Protein AF-A0A484IFA0-F1 (afdb_monomer)

Sequence (190 aa):
MGNKIPHAIRIQVLNGLLSGTSHSDIAFSLGISKGTVSNILNECRKQGVVDIDLLRSFARKMKDQGLELNDLAFSLHLRNMLKILELSEEKLDEFLLALSIYNYKNNIQNPEKFIKEVKKVSDYVARLDVSIFDLVDYIEERKVELKKLEIEIYSAKMDLGMLKYRQKQIESHIKRASNNKTIENNTSIL

Nearest PDB structures (foldseek):
  1p4w-assembly1_A  TM=7.018E-01  e=2.268E-01  Erwinia amylovora
  3qp5-assembly2_D  TM=6.373E-01  e=2.728E-01  Chromobacterium violaceum
  3tgn-assembly1_B  TM=3.796E-01  e=1.886E-01  Streptococcus pneumoniae D39
  3tgn-assembly1_A  TM=3.634E-01  e=1.773E-01  Streptococcus pneumoniae D39
  6fi9-assembly1_A  TM=3.346E-01  e=1.886E-01  Lactococcus cremoris subsp. cremoris MG1363

Foldseek 3Di:
DDDDDDPVLLVQLLVCLLQLHDLVVSCVVSVHDSVVSVVSVVVCVVVVPDPSVVSSVVNNVCVVVVHDPVVVVVVVVVVVVCVVVVHDPVNVVVVVVVLVVVCVVVVPPDSVVVVVVVVVLVVVCVVVVHDPVCVVVVVVVVVVVVVVVVVVVVVVVVVVVVVVVVVVVVVVVVVVVVVVVVVVVVVVVD

Organism: NCBI:txid1798806

Mean predicted aligned error: 13.63 Å

Radius of gyration: 42.94 Å; Cα contacts (8 Å, |Δi|>4): 70; chains: 1; bounding box: 76×36×135 Å

Solvent-accessible surface area (backbone atoms only — not comparable to full-atom values): 10710 Å² total; per-residue (Å²): 136,82,77,79,77,55,68,70,58,54,51,52,51,50,51,37,34,58,66,36,49,52,65,66,55,48,15,60,77,68,77,45,53,56,67,55,55,53,49,53,51,52,52,44,53,73,69,69,52,70,66,56,68,58,52,25,53,49,30,32,55,32,49,77,70,75,45,52,75,66,54,53,55,48,52,52,50,52,54,50,52,31,57,76,68,72,45,53,72,66,55,51,50,54,48,54,50,51,49,51,53,49,28,61,78,66,70,49,88,51,68,66,56,54,55,52,49,54,49,51,52,52,54,51,29,57,74,68,75,45,53,80,88,47,45,65,60,53,51,53,53,51,53,54,51,50,55,51,52,53,51,52,54,51,52,54,52,52,52,54,50,52,51,54,53,51,50,54,52,49,54,52,51,52,54,52,54,56,53,51,55,55,50,57,62,61,64,74,76,117

Structure (mmCIF, N/CA/C/O backbone):
data_AF-A0A484IFA0-F1
#
_entry.id   AF-A0A484IFA0-F1
#
loop_
_atom_site.group_PDB
_atom_site.id
_atom_site.type_symbol
_atom_site.label_atom_id
_atom_site.label_alt_id
_atom_site.label_comp_id
_atom_site.label_asym_id
_atom_site.label_entity_id
_atom_site.label_seq_id
_atom_site.pdbx_PDB_ins_code
_atom_site.Cartn_x
_atom_site.Cartn_y
_atom_site.Cartn_z
_atom_site.occupancy
_atom_site.B_iso_or_equiv
_atom_site.auth_seq_id
_atom_site.auth_comp_id
_atom_site.auth_asym_id
_atom_site.auth_atom_id
_atom_site.pdbx_PDB_model_num
ATOM 1 N N . MET A 1 1 ? -45.761 5.559 43.485 1.00 37.69 1 MET A N 1
ATOM 2 C CA . MET A 1 1 ? -46.136 5.427 42.060 1.00 37.69 1 MET A CA 1
ATOM 3 C C . MET A 1 1 ? -44.989 5.995 41.229 1.00 37.69 1 MET A C 1
ATOM 5 O O . MET A 1 1 ? -44.914 7.203 41.061 1.00 37.69 1 MET A O 1
ATOM 9 N N . GLY A 1 2 ? -44.007 5.173 40.847 1.00 47.03 2 GLY A N 1
ATOM 10 C CA . GLY A 1 2 ? -42.847 5.646 40.084 1.00 47.03 2 GLY A CA 1
ATOM 11 C C . GLY A 1 2 ? -43.201 5.752 38.606 1.00 47.03 2 GLY A C 1
ATOM 12 O O . GLY A 1 2 ? -43.487 4.732 37.982 1.00 47.03 2 GLY A O 1
ATOM 13 N N . ASN A 1 3 ? -43.215 6.967 38.059 1.00 58.22 3 ASN A N 1
ATOM 14 C 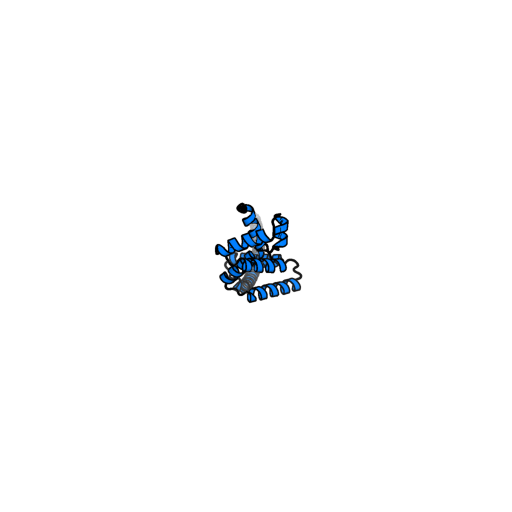CA . ASN A 1 3 ? -43.426 7.183 36.629 1.00 58.22 3 ASN A CA 1
ATOM 15 C C . ASN A 1 3 ? -42.369 6.408 35.828 1.00 58.22 3 ASN A C 1
ATOM 17 O O . ASN A 1 3 ? -41.181 6.457 36.155 1.00 58.22 3 ASN A O 1
ATOM 21 N N . LYS A 1 4 ? -42.798 5.681 34.786 1.00 70.56 4 LYS A N 1
ATOM 22 C CA . LYS A 1 4 ? -41.886 4.994 33.861 1.00 70.56 4 LYS A CA 1
ATOM 23 C C . LYS A 1 4 ? -40.888 6.011 33.311 1.00 70.56 4 LYS A C 1
ATOM 25 O O . LYS A 1 4 ? -41.293 7.033 32.761 1.00 70.56 4 LYS A O 1
ATOM 30 N N . ILE A 1 5 ? -39.596 5.711 33.449 1.00 75.81 5 ILE A N 1
ATOM 31 C CA . ILE A 1 5 ? -38.531 6.534 32.874 1.00 75.81 5 ILE A CA 1
ATOM 32 C C . ILE A 1 5 ? -38.777 6.629 31.360 1.00 75.81 5 ILE A C 1
ATOM 34 O O . ILE A 1 5 ? -38.929 5.584 30.714 1.00 75.81 5 ILE A O 1
ATOM 38 N N . PRO A 1 6 ? -38.820 7.844 30.787 1.00 83.12 6 PRO A N 1
ATOM 39 C CA . PRO A 1 6 ? -38.985 8.031 29.355 1.00 83.12 6 PRO A CA 1
ATOM 40 C C . PRO A 1 6 ? -37.958 7.235 28.548 1.00 83.12 6 PRO A C 1
ATOM 42 O O . PRO A 1 6 ? -36.765 7.231 28.857 1.00 83.12 6 PRO A O 1
ATOM 45 N N . HIS A 1 7 ? -38.412 6.598 27.468 1.00 81.44 7 HIS A N 1
ATOM 46 C CA . HIS A 1 7 ? -37.554 5.797 26.591 1.00 81.44 7 HIS A CA 1
ATOM 47 C C . HIS A 1 7 ? -36.369 6.601 26.025 1.00 81.44 7 HIS A C 1
ATOM 49 O O . HIS A 1 7 ? -35.255 6.091 25.943 1.00 81.44 7 HIS A O 1
ATOM 55 N N . ALA A 1 8 ? -36.582 7.884 25.720 1.00 83.38 8 ALA A N 1
ATOM 56 C CA . ALA A 1 8 ? -35.532 8.787 25.251 1.00 83.38 8 ALA A CA 1
ATOM 57 C C . ALA A 1 8 ? -34.368 8.920 26.253 1.00 83.38 8 ALA A C 1
ATOM 59 O O . ALA A 1 8 ? -33.207 8.856 25.854 1.00 83.38 8 ALA A O 1
ATOM 60 N N . ILE A 1 9 ? -34.665 9.018 27.555 1.00 83.25 9 ILE A N 1
ATOM 61 C CA . ILE A 1 9 ? -33.641 9.105 28.609 1.00 83.25 9 ILE A CA 1
ATOM 62 C C . ILE A 1 9 ? -32.867 7.786 28.705 1.00 83.25 9 ILE A C 1
ATOM 64 O O . ILE A 1 9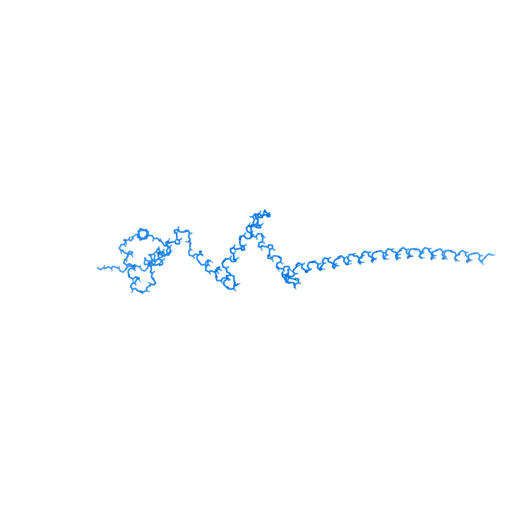 ? -31.650 7.799 28.860 1.00 83.25 9 ILE A O 1
ATOM 68 N N . ARG A 1 10 ? -33.543 6.639 28.548 1.00 81.81 10 ARG A N 1
ATOM 69 C CA . ARG A 1 10 ? -32.876 5.325 28.531 1.00 81.81 10 ARG A CA 1
ATOM 70 C C . ARG A 1 10 ? -31.863 5.209 27.390 1.00 81.81 10 ARG A C 1
ATOM 72 O O . ARG A 1 10 ? -30.739 4.780 27.637 1.00 81.81 10 ARG A O 1
ATOM 79 N N . ILE A 1 11 ? -32.228 5.639 26.179 1.00 83.31 11 ILE A N 1
ATOM 80 C CA . ILE A 1 11 ? -31.307 5.663 25.029 1.00 83.31 11 ILE A CA 1
ATOM 81 C C . ILE A 1 11 ? -30.109 6.573 25.315 1.00 83.31 11 ILE A C 1
ATOM 83 O O . ILE A 1 11 ? -28.972 6.179 25.082 1.00 83.31 11 ILE A O 1
ATOM 87 N N . GLN A 1 12 ? -30.340 7.777 25.841 1.00 85.25 12 GLN A N 1
ATOM 88 C CA . GLN A 1 12 ? -29.255 8.724 26.111 1.00 85.25 12 GLN A CA 1
ATOM 89 C C . GLN A 1 12 ? -28.289 8.222 27.192 1.00 85.25 12 GLN A C 1
ATOM 91 O O . GLN A 1 12 ? -27.078 8.389 27.052 1.00 85.25 12 GLN A O 1
ATOM 96 N N . VAL A 1 13 ? -28.800 7.548 28.228 1.00 84.31 13 VAL A N 1
ATOM 97 C CA . VAL A 1 13 ? -27.966 6.886 29.242 1.00 84.31 13 VAL A CA 1
ATOM 98 C C . VAL A 1 13 ? -27.105 5.789 28.615 1.00 84.31 13 VAL A C 1
ATOM 100 O O . VAL A 1 13 ? -25.907 5.742 28.886 1.00 84.31 13 VAL A O 1
ATOM 103 N N . LEU A 1 14 ? -27.685 4.939 27.761 1.00 82.19 14 LEU A N 1
ATOM 104 C CA . LEU A 1 14 ? -26.958 3.878 27.055 1.00 82.19 14 LEU A CA 1
ATOM 105 C C . LEU A 1 14 ? -25.889 4.446 26.115 1.00 82.19 14 LEU A C 1
ATOM 107 O O . LEU A 1 14 ? -24.747 3.999 26.158 1.00 82.19 14 LEU A O 1
ATOM 111 N N . ASN A 1 15 ? -26.224 5.472 25.334 1.00 82.75 15 ASN A N 1
ATOM 112 C CA . ASN A 1 15 ? -25.277 6.136 24.440 1.00 82.75 15 ASN A CA 1
ATOM 113 C C . ASN A 1 15 ? -24.112 6.745 25.222 1.00 82.75 15 ASN A C 1
ATOM 115 O O . ASN A 1 15 ? -22.960 6.477 24.901 1.00 82.75 15 ASN A O 1
ATOM 119 N N . GLY A 1 16 ? -24.386 7.484 26.302 1.00 82.62 16 GLY A N 1
ATOM 120 C CA . GLY A 1 16 ? -23.333 8.034 27.158 1.00 82.62 16 GLY A CA 1
ATOM 121 C C . GLY A 1 16 ? -22.428 6.950 27.752 1.00 82.62 16 GLY A C 1
ATOM 122 O O . GLY A 1 16 ? -21.221 7.159 27.894 1.00 82.62 16 GLY A O 1
ATOM 123 N N . LEU A 1 17 ? -22.990 5.776 28.053 1.00 81.19 17 LEU A N 1
ATOM 124 C CA . LEU A 1 17 ? -22.242 4.618 28.530 1.00 81.19 17 LEU A CA 1
ATOM 125 C C . LEU A 1 17 ? -21.309 4.038 27.460 1.00 81.19 17 LEU A C 1
ATOM 127 O O . LEU A 1 17 ? -20.143 3.771 27.750 1.00 81.19 17 LEU A O 1
ATOM 131 N N . LEU A 1 18 ? -21.824 3.872 26.239 1.00 78.19 18 LEU A N 1
ATOM 132 C CA . LEU A 1 18 ? -21.091 3.370 25.074 1.00 78.19 18 LEU A CA 1
ATOM 133 C C . LEU A 1 18 ? -20.038 4.367 24.570 1.00 78.19 18 LEU A C 1
ATOM 135 O O . LEU A 1 18 ? -19.071 3.965 23.939 1.00 78.19 18 LEU A O 1
ATOM 139 N N . SER A 1 19 ? -20.169 5.649 24.911 1.00 78.12 19 SER A N 1
ATOM 140 C CA . SER A 1 19 ? -19.143 6.678 24.688 1.00 78.12 19 SER A CA 1
ATOM 141 C C . SER A 1 19 ? -18.081 6.745 25.800 1.00 78.12 19 SER A C 1
ATOM 143 O O . SER A 1 19 ? -17.286 7.686 25.845 1.00 78.12 19 SER A O 1
ATOM 145 N N . GLY A 1 20 ? -18.088 5.805 26.753 1.00 77.56 20 GLY A N 1
ATOM 146 C CA . GLY A 1 20 ? -17.111 5.746 27.846 1.00 77.56 20 GLY A CA 1
ATOM 147 C C . GLY A 1 20 ? -17.281 6.828 28.924 1.00 77.56 20 GLY A C 1
ATOM 148 O O . GLY A 1 20 ? -16.374 7.049 29.726 1.00 77.56 20 GLY A O 1
ATOM 149 N N . THR A 1 21 ? -18.426 7.516 28.976 1.00 83.06 21 THR A N 1
ATOM 150 C CA . THR A 1 21 ? -18.682 8.622 29.917 1.00 83.06 21 THR A CA 1
ATOM 151 C C . THR A 1 21 ? -18.978 8.100 31.333 1.00 83.06 21 THR A C 1
ATOM 153 O O . THR A 1 21 ? -19.541 7.011 31.515 1.00 83.06 21 THR A O 1
ATOM 156 N N . SER A 1 22 ? -18.581 8.828 32.388 1.00 84.00 22 SER A N 1
ATOM 157 C CA . SER A 1 22 ? -18.804 8.385 33.773 1.00 84.00 22 SER A CA 1
ATOM 158 C C . SER A 1 22 ? -20.296 8.412 34.146 1.00 84.00 22 SER A C 1
ATOM 160 O O . SER A 1 22 ? -21.059 9.217 33.620 1.00 84.00 22 SER A O 1
ATOM 162 N N . HIS A 1 23 ? -20.741 7.552 35.075 1.00 83.56 23 HIS A N 1
ATOM 163 C CA . HIS A 1 23 ? -22.134 7.591 35.558 1.00 83.56 23 HIS A CA 1
ATOM 164 C C . HIS A 1 23 ? -22.496 8.947 36.176 1.00 83.56 23 HIS A C 1
ATOM 166 O O . HIS A 1 23 ? -23.652 9.351 36.120 1.00 83.56 23 HIS A O 1
ATOM 172 N N . SER A 1 24 ? -21.516 9.633 36.776 1.00 84.25 24 SER A N 1
ATOM 173 C CA . SER A 1 24 ? -21.693 10.974 37.339 1.00 84.25 24 SER A CA 1
ATOM 174 C C . SER A 1 24 ? -21.983 11.990 36.247 1.00 84.25 24 SER A C 1
ATOM 176 O O . SER A 1 24 ? -22.914 12.773 36.385 1.00 84.25 24 SER A O 1
ATOM 178 N N . ASP A 1 25 ? -21.223 11.938 35.157 1.00 85.19 25 ASP A N 1
ATOM 179 C CA . ASP A 1 25 ? -21.315 12.933 34.092 1.00 85.19 25 ASP A CA 1
ATOM 180 C C . ASP A 1 25 ? -22.564 12.701 33.241 1.00 85.19 25 ASP A C 1
ATOM 182 O O . ASP A 1 25 ? -23.198 13.660 32.823 1.00 85.19 25 ASP A O 1
ATOM 186 N N . ILE A 1 26 ? -22.972 11.439 33.052 1.00 85.19 26 ILE A N 1
ATOM 187 C CA . ILE A 1 26 ? -24.254 11.082 32.422 1.00 85.19 26 ILE A CA 1
ATOM 188 C C . ILE A 1 26 ? -25.427 11.572 33.281 1.00 85.19 26 ILE A C 1
ATOM 190 O O . ILE A 1 26 ? -26.395 12.121 32.766 1.00 85.19 26 ILE A O 1
ATOM 194 N N . ALA A 1 27 ? -25.353 11.374 34.601 1.00 87.12 27 ALA A N 1
ATOM 195 C CA . ALA A 1 27 ? -26.377 11.855 35.522 1.00 87.12 27 ALA A CA 1
ATOM 196 C C . ALA A 1 27 ? -26.479 13.390 35.489 1.00 87.12 27 ALA A C 1
ATOM 198 O O . ALA A 1 27 ? -27.579 13.934 35.401 1.00 87.12 27 ALA A O 1
ATOM 199 N N . PHE A 1 28 ? -25.331 14.072 35.486 1.00 88.25 28 PHE A N 1
ATOM 200 C CA . PHE A 1 28 ? -25.241 15.526 35.399 1.00 88.25 28 PHE A CA 1
ATOM 201 C C . PHE A 1 28 ? -25.776 16.066 34.066 1.00 88.25 28 PHE A C 1
ATOM 203 O O . PHE A 1 28 ? -26.610 16.967 34.072 1.00 88.25 28 PHE A O 1
ATOM 210 N N . SER A 1 29 ? -25.363 15.493 32.932 1.00 86.12 29 SER A N 1
ATOM 211 C CA . SER A 1 29 ? -25.760 15.969 31.600 1.00 86.12 29 SER A CA 1
ATOM 212 C C . SER A 1 29 ? -27.244 15.765 31.299 1.00 86.12 29 SER A C 1
ATOM 214 O O . SER A 1 29 ? -27.831 16.544 30.552 1.00 86.12 29 SER A O 1
ATOM 216 N N . LEU A 1 30 ? -27.860 14.744 31.897 1.00 86.19 30 LEU A N 1
ATOM 217 C CA . LEU A 1 30 ? -29.273 14.418 31.710 1.00 86.19 30 LEU A CA 1
ATOM 218 C C . LEU A 1 30 ? -30.181 14.969 32.817 1.00 86.19 30 LEU A C 1
ATOM 220 O O . LEU A 1 30 ? -31.394 14.771 32.757 1.00 86.19 30 LEU A O 1
ATOM 224 N N . GLY A 1 31 ? -29.620 15.632 33.835 1.00 85.12 31 GLY A N 1
ATOM 225 C CA . GLY A 1 31 ? -30.381 16.154 34.975 1.00 85.12 31 GLY A CA 1
ATOM 226 C C . GLY A 1 31 ? -31.085 15.065 35.795 1.00 85.12 31 GLY A C 1
ATOM 227 O O . GLY A 1 31 ? -32.139 15.309 36.380 1.00 85.12 31 GLY A O 1
ATOM 228 N N . ILE A 1 32 ? -30.534 13.848 35.821 1.00 88.00 32 ILE A N 1
ATOM 229 C CA . ILE A 1 32 ? -31.097 12.690 36.531 1.00 88.00 32 ILE A CA 1
ATOM 230 C C . ILE A 1 32 ? -30.213 12.277 37.705 1.00 88.00 32 ILE A C 1
ATOM 232 O O . ILE A 1 32 ? -29.027 12.586 37.767 1.00 88.00 32 ILE A O 1
ATOM 236 N N . SER A 1 33 ? -30.773 11.522 38.651 1.00 87.19 33 SER A N 1
ATOM 237 C CA . SER A 1 33 ? -29.975 10.980 39.752 1.00 87.19 33 SER A CA 1
ATOM 238 C C . SER A 1 33 ? -29.056 9.846 39.274 1.00 87.19 33 SER A C 1
ATOM 240 O O . SER A 1 33 ? -29.424 9.047 38.407 1.00 87.19 33 SER A O 1
ATOM 242 N N . LYS A 1 34 ? -27.887 9.692 39.912 1.00 85.50 34 LYS A N 1
ATOM 243 C CA . LYS A 1 34 ? -27.023 8.507 39.729 1.00 85.50 34 LYS A CA 1
ATOM 244 C C . LYS A 1 34 ? -27.776 7.193 39.958 1.00 85.50 34 LYS A C 1
ATOM 246 O O . LYS A 1 34 ? -27.531 6.221 39.251 1.00 85.50 34 LYS A O 1
ATOM 251 N N . GLY A 1 35 ? -28.697 7.164 40.925 1.00 85.00 35 GLY A N 1
ATOM 252 C CA . GLY A 1 35 ? -29.530 5.990 41.202 1.00 85.00 35 GLY A CA 1
ATOM 253 C C . GLY A 1 35 ? -30.441 5.631 40.026 1.00 85.00 35 GLY A C 1
ATOM 254 O O . GLY A 1 35 ? -30.608 4.455 39.718 1.00 85.00 35 GLY A O 1
ATOM 255 N N . THR A 1 36 ? -30.953 6.637 39.311 1.00 84.75 36 THR A N 1
ATOM 256 C CA . THR A 1 36 ? -31.755 6.464 38.092 1.00 84.75 36 THR A CA 1
ATOM 257 C C . THR A 1 36 ? -30.927 5.835 36.970 1.00 84.75 36 THR A C 1
ATOM 259 O O . THR A 1 36 ? -31.392 4.890 36.339 1.00 84.75 36 THR A O 1
ATOM 262 N N . VAL A 1 37 ? -29.684 6.292 36.768 1.00 83.62 37 VAL A N 1
ATOM 263 C CA . VAL A 1 37 ? -28.736 5.687 35.810 1.00 83.62 37 VAL A CA 1
ATOM 264 C C . VAL A 1 37 ? -28.481 4.217 36.156 1.00 83.62 37 VAL A C 1
ATOM 266 O O . VAL A 1 37 ? -28.634 3.348 35.300 1.00 83.62 37 VAL A O 1
ATOM 269 N N . SER A 1 38 ? -28.170 3.916 37.421 1.00 83.94 38 SER A N 1
ATOM 270 C CA . SER A 1 38 ? -27.944 2.541 37.887 1.00 83.94 38 SER A CA 1
ATOM 271 C C . SER A 1 38 ? -29.172 1.642 37.714 1.00 83.94 38 SER A C 1
ATOM 273 O O . SER A 1 38 ? -29.026 0.473 37.358 1.00 83.94 38 SER A O 1
ATOM 275 N N . ASN A 1 39 ? -30.382 2.170 37.929 1.00 86.69 39 ASN A N 1
ATOM 276 C CA . ASN A 1 39 ? -31.618 1.415 37.722 1.00 86.69 39 ASN A CA 1
ATOM 277 C C . ASN A 1 39 ? -31.851 1.082 36.247 1.00 86.69 39 ASN A C 1
ATOM 279 O O . ASN A 1 39 ? -32.162 -0.065 35.943 1.00 86.69 39 ASN A O 1
ATOM 283 N N . ILE A 1 40 ? -31.645 2.043 35.339 1.00 84.12 40 ILE A N 1
ATOM 284 C CA . ILE A 1 40 ? -31.748 1.809 33.889 1.00 84.12 40 ILE A CA 1
ATOM 285 C C . ILE A 1 40 ? -30.764 0.714 33.462 1.00 84.12 40 ILE A C 1
ATOM 287 O O . ILE A 1 40 ? -31.139 -0.207 32.744 1.00 84.12 40 ILE A O 1
ATOM 291 N N . LEU A 1 41 ? -29.522 0.765 33.953 1.00 82.00 41 LEU A N 1
ATOM 292 C CA . LEU A 1 41 ? -28.511 -0.243 33.627 1.00 82.00 41 LEU A CA 1
ATOM 293 C C . LEU A 1 41 ? -28.866 -1.625 34.178 1.00 82.00 41 LEU A C 1
ATOM 295 O O . LEU A 1 41 ? -28.732 -2.619 33.469 1.00 82.00 41 LEU A O 1
ATOM 299 N N . ASN A 1 42 ? -29.371 -1.703 35.409 1.00 83.75 42 ASN A N 1
ATOM 300 C CA . ASN A 1 42 ? -29.842 -2.960 35.988 1.00 83.75 42 ASN A CA 1
ATOM 301 C C . ASN A 1 42 ? -31.047 -3.540 35.237 1.00 83.75 42 ASN A C 1
ATOM 303 O O . ASN A 1 42 ? -31.143 -4.759 35.100 1.00 83.75 42 ASN A O 1
ATOM 307 N N . GLU A 1 43 ? -31.957 -2.699 34.742 1.00 83.19 43 GLU A N 1
ATOM 308 C CA . GLU A 1 43 ? -33.051 -3.134 33.870 1.00 83.19 43 GLU A CA 1
ATOM 309 C C . GLU A 1 43 ? -32.516 -3.701 32.548 1.00 83.19 43 GLU A C 1
ATOM 311 O O . GLU A 1 43 ? -32.925 -4.792 32.157 1.00 83.19 43 GLU A O 1
ATOM 316 N N . CYS A 1 44 ? -31.552 -3.035 31.904 1.00 75.81 44 CYS A N 1
ATOM 317 C CA . CYS A 1 44 ? -30.938 -3.525 30.666 1.00 75.81 44 CYS A CA 1
ATOM 318 C C . CYS A 1 44 ? -30.168 -4.843 30.862 1.00 75.81 44 CYS A C 1
ATOM 320 O O . CYS A 1 44 ? -30.286 -5.743 30.032 1.00 75.81 44 CYS A O 1
ATOM 322 N N . ARG A 1 45 ? -29.448 -5.005 31.983 1.00 76.44 45 ARG A N 1
ATOM 323 C CA . ARG A 1 45 ? -28.780 -6.271 32.346 1.00 76.44 45 ARG A CA 1
ATOM 324 C C . ARG A 1 45 ? -29.781 -7.421 32.476 1.00 76.44 45 ARG A C 1
ATOM 326 O O . ARG A 1 45 ? -29.557 -8.504 31.948 1.00 76.44 45 ARG A O 1
ATOM 333 N N . LYS A 1 46 ? -30.916 -7.180 33.143 1.00 78.44 46 LYS A N 1
ATOM 334 C CA . LYS A 1 46 ? -31.989 -8.179 33.306 1.00 78.44 46 LYS A CA 1
ATOM 335 C C . LYS A 1 46 ? -32.662 -8.559 31.986 1.00 78.44 46 LYS A C 1
ATOM 337 O O . LYS A 1 46 ? -33.215 -9.647 31.889 1.00 78.44 46 LYS A O 1
ATOM 342 N N . GLN A 1 47 ? -32.617 -7.679 30.988 1.00 75.94 47 GLN A N 1
ATOM 343 C CA . GLN A 1 47 ? -33.157 -7.924 29.649 1.00 75.94 47 GLN A CA 1
ATOM 344 C C . GLN A 1 47 ? -32.203 -8.721 28.742 1.00 75.94 47 GLN A C 1
ATOM 346 O O . GLN A 1 47 ? -32.526 -8.934 27.577 1.00 75.94 47 GLN A O 1
ATOM 351 N N . GLY A 1 48 ? -31.054 -9.184 29.254 1.00 62.75 48 GLY A N 1
ATOM 352 C CA . GLY A 1 48 ? -30.121 -10.030 28.502 1.00 62.75 48 GLY A CA 1
ATOM 353 C C . GLY A 1 48 ? -29.306 -9.276 27.450 1.00 62.75 48 GLY A C 1
ATOM 354 O O . GLY A 1 48 ? -28.736 -9.894 26.554 1.00 62.75 48 GLY A O 1
ATOM 355 N N . VAL A 1 49 ? -29.252 -7.944 27.534 1.00 58.78 49 VAL A N 1
ATOM 356 C CA . VAL A 1 49 ? -28.411 -7.137 26.649 1.00 58.78 49 VAL A CA 1
ATOM 357 C C . VAL A 1 49 ? -26.947 -7.417 26.991 1.00 58.78 49 VAL A C 1
ATOM 359 O O . VAL A 1 49 ? -26.564 -7.312 28.155 1.00 58.78 49 VAL A O 1
ATOM 362 N N . VAL A 1 50 ? -26.184 -7.794 25.955 1.00 61.72 50 VAL A N 1
ATOM 363 C CA . VAL A 1 50 ? -24.715 -7.923 25.861 1.00 61.72 50 VAL A CA 1
ATOM 364 C C . VAL A 1 50 ? -23.985 -7.236 27.004 1.00 61.72 50 VAL A C 1
ATOM 366 O O . VAL A 1 50 ? -24.242 -6.062 27.232 1.00 61.72 50 VAL A O 1
ATOM 369 N N . ASP A 1 51 ? -23.052 -7.947 27.643 1.00 74.75 51 ASP A N 1
ATOM 370 C CA . ASP A 1 51 ? -22.269 -7.553 28.822 1.00 74.75 51 ASP A CA 1
ATOM 371 C C . ASP A 1 51 ? -21.879 -6.055 28.828 1.00 74.75 51 ASP A C 1
ATOM 373 O O . ASP A 1 51 ? -20.828 -5.631 28.337 1.00 74.75 51 ASP A O 1
ATOM 377 N N . ILE A 1 52 ? -22.800 -5.219 29.324 1.00 75.38 52 ILE A N 1
ATOM 378 C CA . ILE A 1 52 ? -22.783 -3.759 29.138 1.00 75.38 52 ILE A CA 1
ATOM 379 C C . ILE A 1 52 ? -21.559 -3.156 29.830 1.00 75.38 52 ILE A C 1
ATOM 381 O O . ILE A 1 52 ? -20.979 -2.176 29.360 1.00 75.38 52 ILE A O 1
ATOM 385 N N . ASP A 1 53 ? -21.144 -3.766 30.938 1.00 76.75 53 ASP A N 1
ATOM 386 C CA . ASP A 1 53 ? -19.961 -3.371 31.689 1.00 76.75 53 ASP A CA 1
ATOM 387 C C . ASP A 1 53 ? -18.674 -3.669 30.914 1.00 76.75 53 ASP A C 1
ATOM 389 O O . ASP A 1 53 ? -17.748 -2.853 30.934 1.00 76.75 53 ASP A O 1
ATOM 393 N N . LEU A 1 54 ? -18.634 -4.774 30.160 1.00 81.69 54 LEU A N 1
ATOM 394 C CA . LEU A 1 54 ? -17.521 -5.092 29.272 1.00 81.69 54 LEU A CA 1
ATOM 395 C C . LEU A 1 54 ? -17.432 -4.066 28.138 1.00 81.69 54 LEU A C 1
ATOM 397 O O . LEU A 1 54 ? -16.369 -3.474 27.948 1.00 81.69 54 LEU A O 1
ATOM 401 N N . LEU A 1 55 ? -18.545 -3.782 27.454 1.00 80.75 55 LEU A N 1
ATOM 402 C CA . LEU A 1 55 ? -18.602 -2.766 26.393 1.00 80.75 55 LEU A CA 1
ATOM 403 C C . LEU A 1 55 ? -18.207 -1.377 26.907 1.00 80.75 55 LEU A C 1
ATOM 405 O O . LEU A 1 55 ? -17.440 -0.669 26.259 1.00 80.75 55 LEU A O 1
ATOM 409 N N . ARG A 1 56 ? -18.662 -1.005 28.107 1.00 80.06 56 ARG A N 1
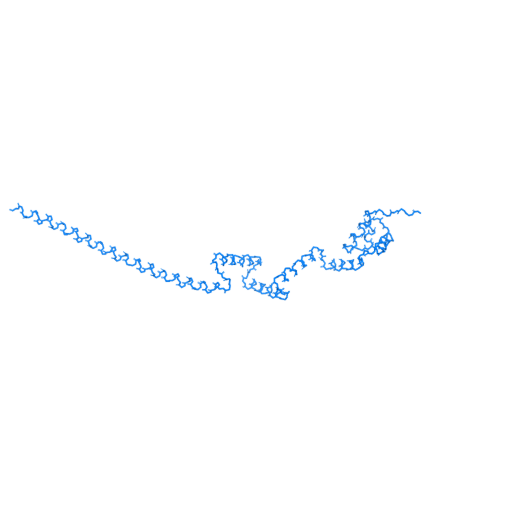ATOM 410 C CA . ARG A 1 56 ? -18.272 0.241 28.780 1.00 80.06 56 ARG A CA 1
ATOM 411 C C . ARG A 1 56 ? -16.779 0.269 29.096 1.00 80.06 56 ARG A C 1
ATOM 413 O O . ARG A 1 56 ? -16.130 1.293 28.892 1.00 80.06 56 ARG A O 1
ATOM 420 N N . SER A 1 57 ? -16.231 -0.828 29.619 1.00 83.69 57 SER A N 1
ATOM 421 C CA . SER A 1 57 ? -14.804 -0.924 29.944 1.00 83.69 57 SER A CA 1
ATOM 422 C C . SER A 1 57 ? -13.934 -0.810 28.691 1.00 83.69 57 SER A C 1
ATOM 424 O O . SER A 1 57 ? -12.913 -0.125 28.713 1.00 83.69 57 SER A O 1
ATOM 426 N N . PHE A 1 58 ? -14.384 -1.406 27.588 1.00 83.81 58 PHE A N 1
ATOM 427 C CA . PHE A 1 58 ? -13.750 -1.321 26.283 1.00 83.81 58 PHE A CA 1
ATOM 428 C C . PHE A 1 58 ? -13.811 0.105 25.723 1.00 83.81 58 PHE A C 1
ATOM 430 O O . PHE A 1 58 ? -12.769 0.678 25.418 1.00 83.81 58 PHE A O 1
ATOM 437 N N . ALA A 1 59 ? -14.996 0.723 25.700 1.00 83.00 59 ALA A N 1
ATOM 438 C CA . ALA A 1 59 ? -15.180 2.104 25.253 1.00 83.00 59 ALA A CA 1
ATOM 439 C C . ALA A 1 59 ? -14.344 3.105 26.063 1.00 83.00 59 ALA A C 1
ATOM 441 O O . ALA A 1 59 ? -13.780 4.046 25.510 1.00 83.00 59 ALA A O 1
ATOM 442 N N . ARG A 1 60 ? -14.223 2.894 27.380 1.00 85.19 60 ARG A N 1
ATOM 443 C CA . ARG A 1 60 ? -13.383 3.734 28.239 1.00 85.19 60 ARG A CA 1
ATOM 444 C C . ARG A 1 60 ? -11.898 3.564 27.924 1.00 85.19 60 ARG A C 1
ATOM 446 O O . ARG A 1 60 ? -11.223 4.567 27.758 1.00 85.19 60 ARG A O 1
ATOM 453 N N . LYS A 1 61 ? -11.415 2.327 27.764 1.00 85.88 61 LYS A N 1
ATOM 454 C CA . LYS A 1 61 ? -10.024 2.062 27.355 1.00 85.88 61 LYS A CA 1
ATOM 455 C C . LYS A 1 61 ? -9.692 2.676 25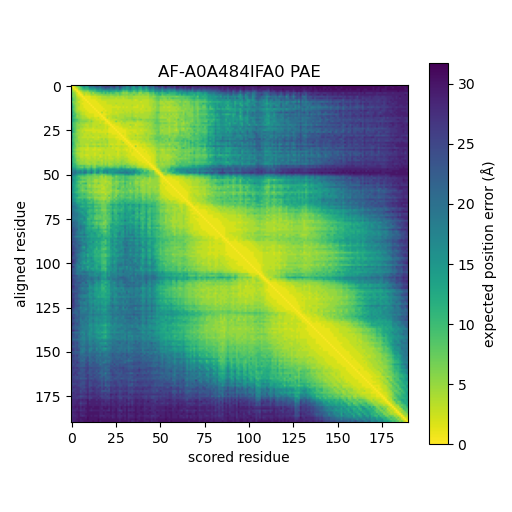.995 1.00 85.88 61 LYS A C 1
ATOM 457 O O . LYS A 1 61 ? -8.617 3.241 25.848 1.00 85.88 61 LYS A O 1
ATOM 462 N N . MET A 1 62 ? -10.610 2.594 25.031 1.00 85.69 62 MET A N 1
ATOM 463 C CA . MET A 1 62 ? -10.450 3.256 23.733 1.00 85.69 62 MET A CA 1
ATOM 464 C C . MET A 1 62 ? -10.329 4.771 23.896 1.00 85.69 62 MET A C 1
ATOM 466 O O . MET A 1 62 ? -9.371 5.365 23.413 1.00 85.69 62 MET A O 1
ATOM 470 N N . LYS A 1 63 ? -11.242 5.385 24.657 1.00 84.12 63 LYS A N 1
ATOM 471 C CA . LYS A 1 63 ? -11.221 6.826 24.926 1.00 84.12 63 LYS A CA 1
ATOM 472 C C . LYS A 1 63 ? -9.949 7.275 25.650 1.00 84.12 63 LYS A C 1
ATOM 474 O O . LYS A 1 63 ? -9.399 8.315 25.304 1.00 84.12 63 LYS A O 1
ATOM 479 N N . ASP A 1 64 ? -9.465 6.490 26.611 1.00 86.75 64 ASP A N 1
ATOM 480 C CA . ASP A 1 64 ? -8.214 6.754 27.334 1.00 86.75 64 ASP A CA 1
ATOM 481 C C . ASP A 1 64 ? -6.987 6.704 26.396 1.00 86.75 64 ASP A C 1
ATOM 483 O O . ASP A 1 64 ? -5.984 7.363 26.658 1.00 86.75 64 ASP A O 1
ATOM 487 N N . GLN A 1 65 ? -7.075 5.965 25.284 1.00 86.06 65 GLN A N 1
ATOM 488 C CA . GLN A 1 65 ? -6.066 5.921 24.218 1.00 86.06 65 GLN A CA 1
ATOM 489 C C . GLN A 1 65 ? -6.317 6.939 23.092 1.00 86.06 65 GLN A C 1
ATOM 491 O O . GLN A 1 65 ? -5.569 6.962 22.118 1.00 86.06 65 GLN A O 1
ATOM 496 N N . GLY A 1 66 ? -7.350 7.780 23.208 1.00 85.25 66 GLY A N 1
ATOM 497 C CA . GLY A 1 66 ? -7.735 8.734 22.166 1.00 85.25 66 GLY A CA 1
ATOM 498 C C . GLY A 1 66 ? -8.337 8.088 20.914 1.00 85.25 66 GLY A C 1
ATOM 499 O O . GLY A 1 66 ? -8.354 8.727 19.870 1.00 85.25 66 GLY A O 1
ATOM 500 N N . LEU A 1 67 ? -8.808 6.841 21.011 1.00 84.31 67 LEU A N 1
ATOM 501 C CA . LEU A 1 67 ? -9.399 6.089 19.906 1.00 84.31 67 LEU A CA 1
ATOM 502 C C . LEU A 1 67 ? -10.922 6.226 19.888 1.00 84.31 67 LEU A C 1
ATOM 504 O O . LEU A 1 67 ? -11.594 6.118 20.920 1.00 84.31 67 LEU A O 1
ATOM 508 N N . GLU A 1 68 ? -11.472 6.368 18.691 1.00 82.56 68 GLU A N 1
ATOM 509 C CA . GLU A 1 68 ? -12.900 6.341 18.415 1.00 82.56 68 GLU A CA 1
ATOM 510 C C . GLU A 1 68 ? -13.336 4.997 17.814 1.00 82.56 68 GLU A C 1
ATOM 512 O O . GLU A 1 68 ? -12.544 4.200 17.310 1.00 82.56 68 GLU A O 1
ATOM 517 N N . LEU A 1 69 ? -14.647 4.733 17.822 1.00 78.94 69 LEU A N 1
ATOM 518 C CA . LEU A 1 69 ? -15.227 3.550 17.170 1.00 78.94 69 LEU A CA 1
ATOM 519 C C . LEU A 1 69 ? -14.881 3.465 15.674 1.00 78.94 69 LEU A C 1
ATOM 521 O O . LEU A 1 69 ? -14.742 2.364 15.140 1.00 78.94 69 LEU A O 1
ATOM 525 N N . ASN A 1 70 ? -14.723 4.613 15.013 1.00 81.31 70 ASN A N 1
ATOM 526 C CA . ASN A 1 70 ? -14.326 4.683 13.609 1.00 81.31 70 ASN A CA 1
ATOM 527 C C . ASN A 1 70 ? -12.908 4.141 13.388 1.00 81.31 70 ASN A C 1
ATOM 529 O O . ASN A 1 70 ? -12.680 3.440 12.402 1.00 81.31 70 ASN A O 1
ATOM 533 N N . ASP A 1 71 ? -11.989 4.382 14.326 1.00 84.94 71 ASP A N 1
ATOM 534 C CA . ASP A 1 71 ? -10.621 3.863 14.249 1.00 84.94 71 ASP A CA 1
ATOM 535 C C . ASP A 1 71 ? -10.619 2.337 14.345 1.00 84.94 71 ASP A C 1
ATOM 537 O O . ASP A 1 71 ? -9.956 1.661 13.561 1.00 84.94 71 ASP A O 1
ATOM 541 N N . LEU A 1 72 ? -11.447 1.774 15.231 1.00 84.25 72 LEU A N 1
ATOM 542 C CA . LEU A 1 72 ? -11.623 0.324 15.335 1.00 84.25 72 LEU A CA 1
ATOM 543 C C . LEU A 1 72 ? -12.180 -0.275 14.037 1.00 84.25 72 LEU A C 1
ATOM 545 O O . LEU A 1 72 ? -11.701 -1.310 13.571 1.00 84.25 72 LEU A O 1
ATOM 549 N N . ALA A 1 73 ? -13.198 0.366 13.455 1.00 84.44 73 ALA A N 1
ATOM 550 C CA . ALA A 1 73 ? -13.785 -0.072 12.194 1.00 84.44 73 ALA A CA 1
ATOM 551 C C . ALA A 1 73 ? -12.742 -0.057 11.066 1.00 84.44 73 ALA A C 1
ATOM 553 O O . ALA A 1 73 ? -12.660 -1.013 10.291 1.00 84.44 73 ALA A O 1
ATOM 554 N N . PHE A 1 74 ? -11.900 0.978 11.020 1.00 87.56 74 PHE A N 1
ATOM 555 C CA . PHE A 1 74 ? -10.793 1.070 10.077 1.00 87.56 74 PHE A CA 1
ATOM 556 C C . PHE A 1 74 ? -9.745 -0.029 10.304 1.00 87.56 74 PHE A C 1
ATOM 558 O O . PHE A 1 74 ? -9.368 -0.710 9.353 1.00 87.56 74 PHE A O 1
ATOM 565 N N . SER A 1 75 ? -9.323 -0.280 11.547 1.00 87.94 75 SER A N 1
ATOM 566 C CA . SER A 1 75 ? -8.374 -1.357 11.864 1.00 87.94 75 SER A CA 1
ATOM 567 C C . SER A 1 75 ? -8.913 -2.739 11.486 1.00 87.94 75 SER A C 1
ATOM 569 O O . SER A 1 75 ? -8.179 -3.565 10.947 1.00 87.94 75 SER A O 1
ATOM 571 N N . LEU A 1 76 ? -10.206 -2.997 11.717 1.00 89.06 76 LEU A N 1
ATOM 572 C CA . LEU A 1 76 ? -10.860 -4.238 11.292 1.00 89.06 76 LEU A CA 1
ATOM 573 C C . LEU A 1 76 ? -10.902 -4.361 9.768 1.00 89.06 76 LEU A C 1
ATOM 575 O O . LEU A 1 76 ? -10.636 -5.437 9.231 1.00 89.06 76 LEU A O 1
ATOM 579 N N . HIS A 1 77 ? -11.216 -3.268 9.071 1.00 91.06 77 HIS A N 1
ATOM 580 C CA . HIS A 1 77 ? -11.202 -3.231 7.615 1.00 91.06 77 HIS A CA 1
ATOM 581 C C . HIS A 1 77 ? -9.802 -3.521 7.058 1.00 91.06 77 HIS A C 1
ATOM 583 O O . HIS A 1 77 ? -9.658 -4.408 6.217 1.00 91.06 77 HIS A O 1
ATOM 589 N N . LEU A 1 78 ? -8.770 -2.859 7.588 1.00 92.81 78 LEU A N 1
ATOM 590 C CA . LEU A 1 78 ? -7.375 -3.072 7.204 1.00 92.81 78 LEU A CA 1
ATOM 591 C C . LEU A 1 78 ? -6.937 -4.521 7.451 1.00 92.81 78 LEU A C 1
ATOM 593 O O . LEU A 1 78 ? -6.391 -5.163 6.557 1.00 92.81 78 LEU A O 1
ATOM 597 N N . ARG A 1 79 ? -7.245 -5.078 8.627 1.00 92.25 79 ARG A N 1
ATOM 598 C CA . ARG A 1 79 ? -6.939 -6.477 8.956 1.00 92.25 79 ARG A CA 1
ATOM 599 C C . ARG A 1 79 ? -7.618 -7.460 8.000 1.00 92.25 79 ARG A C 1
ATOM 601 O O . ARG A 1 79 ? -7.022 -8.463 7.615 1.00 92.25 79 ARG A O 1
ATOM 608 N N . ASN A 1 80 ? -8.863 -7.190 7.612 1.00 92.56 80 ASN A N 1
ATOM 609 C CA . ASN A 1 80 ? -9.573 -8.020 6.643 1.00 92.56 80 ASN A CA 1
ATOM 610 C C . ASN A 1 80 ? -8.952 -7.918 5.245 1.00 92.56 80 ASN A C 1
ATOM 612 O O . ASN A 1 80 ? -8.815 -8.942 4.581 1.00 92.56 80 ASN A O 1
ATOM 616 N N . MET A 1 81 ? -8.530 -6.724 4.818 1.00 94.19 81 MET A N 1
ATOM 617 C CA . MET A 1 81 ? -7.794 -6.557 3.561 1.00 94.19 81 MET A CA 1
ATOM 618 C C . MET A 1 81 ? -6.490 -7.355 3.558 1.00 94.19 81 MET A C 1
ATOM 620 O O . MET A 1 81 ? -6.228 -8.069 2.596 1.00 94.19 81 MET A O 1
ATOM 624 N N . LEU A 1 82 ? -5.706 -7.286 4.638 1.00 94.38 82 LEU A N 1
ATOM 625 C CA . LEU A 1 82 ? -4.465 -8.053 4.762 1.00 94.38 82 LEU A CA 1
ATOM 626 C C . LEU A 1 82 ? -4.711 -9.558 4.635 1.00 94.38 82 LEU A C 1
ATOM 628 O O . LEU A 1 82 ? -4.016 -10.225 3.877 1.00 94.38 82 LEU A O 1
ATOM 632 N N . LYS A 1 83 ? -5.763 -10.079 5.280 1.00 92.50 83 LYS A N 1
ATOM 633 C CA . LYS A 1 83 ? -6.157 -11.489 5.141 1.00 92.50 83 LYS A CA 1
ATOM 634 C C . LYS A 1 83 ? -6.532 -11.875 3.712 1.00 92.50 83 LYS A C 1
ATOM 636 O O . LYS A 1 83 ? -6.136 -12.944 3.270 1.00 92.50 83 LYS A O 1
ATOM 641 N N . ILE A 1 84 ? -7.297 -11.036 3.009 1.00 95.12 84 ILE A N 1
ATOM 642 C CA . ILE A 1 84 ? -7.693 -11.289 1.610 1.00 95.12 84 ILE A CA 1
ATOM 643 C C . ILE A 1 84 ? -6.464 -11.328 0.697 1.00 95.12 84 ILE A C 1
ATOM 645 O O . ILE A 1 84 ? -6.424 -12.113 -0.243 1.00 95.12 84 ILE A O 1
ATOM 649 N N . LEU A 1 85 ? -5.474 -10.484 0.979 1.00 93.06 85 LEU A N 1
ATOM 650 C CA . LEU A 1 85 ? -4.218 -10.416 0.238 1.00 93.06 85 LEU A CA 1
ATOM 651 C C . LEU A 1 85 ? -3.182 -11.449 0.706 1.00 93.06 85 LEU A C 1
ATOM 653 O O . LEU A 1 85 ? -2.064 -11.432 0.203 1.00 93.06 85 LEU A O 1
ATOM 657 N N . GLU A 1 86 ? -3.527 -12.301 1.679 1.00 94.50 86 GLU A N 1
ATOM 658 C CA . GLU A 1 86 ? -2.619 -13.267 2.316 1.00 94.50 86 GLU A CA 1
ATOM 659 C C . GLU A 1 86 ? -1.320 -12.622 2.845 1.00 94.50 86 GLU A C 1
ATOM 661 O O . GLU A 1 86 ? -0.259 -13.243 2.909 1.00 94.50 86 GLU A O 1
ATOM 666 N N . LEU A 1 87 ? -1.410 -11.355 3.261 1.00 93.56 87 LEU A N 1
ATOM 667 C CA . LEU A 1 87 ? -0.318 -10.588 3.849 1.00 93.56 87 LEU A CA 1
ATOM 668 C C . LEU A 1 87 ? -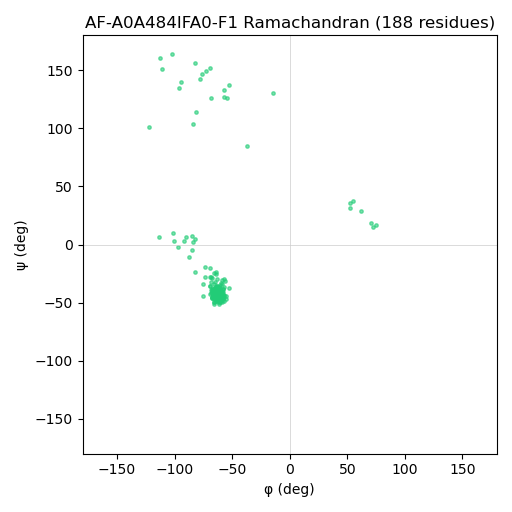0.401 -10.636 5.375 1.00 93.56 87 LEU A C 1
ATOM 670 O O . LEU A 1 87 ? -1.464 -10.430 5.963 1.00 93.56 87 LEU A O 1
ATOM 674 N N . SER A 1 88 ? 0.738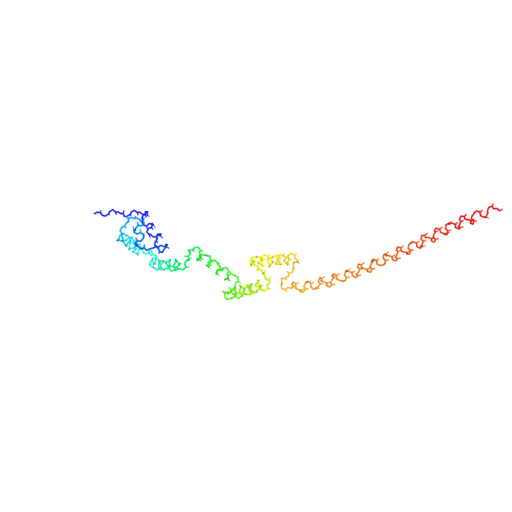 -10.874 6.024 1.00 93.06 88 SER A N 1
ATOM 675 C CA . SER A 1 88 ? 0.839 -10.790 7.480 1.00 93.06 88 SER A CA 1
ATOM 676 C C . SER A 1 88 ? 1.045 -9.342 7.939 1.00 93.06 88 SER A C 1
ATOM 678 O O . SER A 1 88 ? 1.531 -8.497 7.181 1.00 93.06 88 SER A O 1
ATOM 680 N N . GLU A 1 89 ? 0.679 -9.050 9.189 1.00 90.56 89 GLU A N 1
ATOM 681 C CA . GLU A 1 89 ? 0.887 -7.726 9.790 1.00 90.56 89 GLU A CA 1
ATOM 682 C C . GLU A 1 89 ? 2.389 -7.390 9.852 1.00 90.56 89 GLU A C 1
ATOM 684 O O . GLU A 1 89 ? 2.782 -6.273 9.524 1.00 90.56 89 GLU A O 1
ATOM 689 N N . GLU A 1 90 ? 3.249 -8.382 10.114 1.00 93.25 90 GLU A N 1
ATOM 690 C CA . GLU A 1 90 ? 4.708 -8.208 10.118 1.00 93.25 90 GLU A CA 1
ATOM 691 C C . GLU A 1 90 ? 5.246 -7.807 8.739 1.00 93.25 90 GLU A C 1
ATOM 693 O O . GLU A 1 90 ? 6.143 -6.973 8.638 1.00 93.25 90 GLU A O 1
ATOM 698 N N . LYS A 1 91 ? 4.688 -8.364 7.654 1.00 91.69 91 LYS A N 1
ATOM 699 C CA . LYS A 1 91 ? 5.095 -8.008 6.287 1.00 91.69 91 LYS A CA 1
ATOM 700 C C . LYS A 1 91 ? 4.676 -6.594 5.910 1.00 91.69 91 LYS A C 1
ATOM 702 O O . LYS A 1 91 ? 5.419 -5.911 5.202 1.00 91.69 91 LYS A O 1
ATOM 707 N N . LEU A 1 92 ? 3.513 -6.145 6.383 1.00 92.06 92 LEU A N 1
ATOM 708 C CA . LEU A 1 92 ? 3.102 -4.754 6.219 1.00 92.06 92 LEU A CA 1
ATOM 709 C C . LEU A 1 92 ? 4.062 -3.815 6.963 1.00 92.06 92 LEU A C 1
ATOM 711 O O . LEU A 1 92 ? 4.512 -2.832 6.377 1.00 92.06 92 LEU A O 1
ATOM 715 N N . ASP A 1 93 ? 4.417 -4.138 8.206 1.00 91.94 93 ASP A N 1
ATOM 716 C CA . ASP A 1 93 ? 5.358 -3.342 9.000 1.00 91.94 93 ASP A CA 1
ATOM 717 C C . ASP A 1 93 ? 6.752 -3.288 8.360 1.00 91.94 93 ASP A C 1
ATOM 719 O O . ASP A 1 93 ? 7.329 -2.206 8.224 1.00 91.94 93 ASP A O 1
ATOM 723 N N . GLU A 1 94 ? 7.274 -4.426 7.887 1.00 94.06 94 GLU A N 1
ATOM 724 C CA . GLU A 1 94 ? 8.527 -4.489 7.123 1.00 94.06 94 GLU A CA 1
ATOM 725 C C . GLU A 1 94 ? 8.480 -3.565 5.894 1.00 94.06 94 GLU A C 1
ATOM 727 O O . GLU A 1 94 ? 9.427 -2.814 5.637 1.00 94.06 94 GLU A O 1
ATOM 732 N N . PHE A 1 95 ? 7.370 -3.578 5.148 1.00 90.88 95 PHE A N 1
ATOM 733 C CA . PHE A 1 95 ? 7.180 -2.719 3.981 1.00 90.88 95 PHE A CA 1
ATOM 734 C C . PHE A 1 95 ? 7.135 -1.231 4.350 1.00 90.88 95 PHE A C 1
ATOM 736 O O . PHE A 1 95 ? 7.818 -0.421 3.718 1.00 90.88 95 PHE A O 1
ATOM 743 N N . LEU A 1 96 ? 6.371 -0.852 5.378 1.00 91.62 96 LEU A N 1
ATOM 744 C CA . LEU A 1 96 ? 6.276 0.536 5.840 1.00 91.62 96 LEU A CA 1
ATOM 745 C C . LEU A 1 96 ? 7.630 1.053 6.344 1.00 91.62 96 LEU A C 1
ATOM 747 O O . LEU A 1 96 ? 8.006 2.197 6.069 1.00 91.62 96 LEU A O 1
ATOM 751 N N . LEU A 1 97 ? 8.401 0.201 7.019 1.00 92.06 97 LEU A N 1
ATOM 752 C CA . LEU A 1 97 ? 9.746 0.527 7.474 1.00 92.06 97 LEU A CA 1
ATOM 753 C C . LEU A 1 97 ? 10.705 0.702 6.290 1.00 92.06 97 LEU A C 1
ATOM 755 O O . LEU A 1 97 ? 11.406 1.715 6.223 1.00 92.06 97 LEU A O 1
ATOM 759 N N . ALA A 1 98 ? 10.688 -0.207 5.313 1.00 89.81 98 ALA A N 1
ATOM 760 C CA . ALA A 1 98 ? 11.477 -0.077 4.089 1.00 89.81 98 ALA A CA 1
ATOM 761 C C . ALA A 1 98 ? 11.131 1.210 3.318 1.00 89.81 98 ALA A C 1
ATOM 763 O O . ALA A 1 98 ? 12.031 1.936 2.883 1.00 89.81 98 ALA A O 1
ATOM 764 N N . LEU A 1 99 ? 9.840 1.540 3.221 1.00 89.44 99 LEU A N 1
ATOM 765 C CA . LEU A 1 99 ? 9.349 2.782 2.629 1.00 89.44 99 LEU A CA 1
ATOM 766 C C . LEU A 1 99 ? 9.882 4.014 3.374 1.00 89.44 99 LEU A C 1
ATOM 768 O O . LEU A 1 99 ? 10.332 4.969 2.739 1.00 89.44 99 LEU A O 1
ATOM 772 N N . SER A 1 100 ? 9.872 3.996 4.709 1.00 88.31 100 SER A N 1
ATOM 773 C CA . SER A 1 100 ? 10.381 5.103 5.527 1.00 88.31 100 SER A CA 1
ATOM 774 C C . SER A 1 100 ? 11.878 5.351 5.290 1.00 88.31 100 SER A C 1
ATOM 776 O O . SER A 1 100 ? 12.292 6.489 5.058 1.00 88.31 100 SER A O 1
ATOM 778 N N . ILE A 1 101 ? 12.679 4.279 5.238 1.00 90.56 101 ILE A N 1
ATOM 779 C CA . ILE A 1 101 ? 14.122 4.338 4.979 1.00 90.56 101 ILE A CA 1
ATOM 780 C C . ILE A 1 101 ? 14.385 4.857 3.567 1.00 90.56 101 ILE A C 1
ATOM 782 O O . ILE A 1 101 ? 15.254 5.708 3.370 1.00 90.56 101 ILE A O 1
ATOM 786 N N . TYR A 1 102 ? 13.640 4.359 2.580 1.00 89.00 102 TYR A N 1
ATOM 787 C CA . TYR A 1 102 ? 13.753 4.811 1.199 1.00 89.00 102 TYR A CA 1
ATOM 788 C C . TYR A 1 102 ? 13.425 6.302 1.066 1.00 89.00 102 TYR A C 1
ATOM 790 O O . TYR A 1 102 ? 14.190 7.044 0.446 1.00 89.00 102 TYR A O 1
ATOM 798 N N . ASN A 1 103 ? 12.330 6.761 1.676 1.00 88.50 103 ASN A N 1
ATOM 799 C CA . ASN A 1 103 ? 11.930 8.165 1.627 1.00 88.50 103 ASN A CA 1
ATOM 800 C C . ASN A 1 103 ? 12.974 9.073 2.280 1.00 88.50 103 ASN A C 1
ATOM 802 O O . ASN A 1 103 ? 13.313 10.109 1.709 1.00 88.50 103 ASN A O 1
ATOM 806 N N . TYR A 1 104 ? 13.539 8.657 3.418 1.00 88.69 104 TYR A N 1
ATOM 807 C CA . TYR A 1 104 ? 14.625 9.379 4.077 1.00 88.69 104 TYR A CA 1
ATOM 808 C C . TYR A 1 104 ? 15.870 9.478 3.185 1.00 88.69 104 TYR A C 1
ATOM 810 O O . TYR A 1 104 ? 16.364 10.574 2.933 1.00 88.69 104 TYR A O 1
ATOM 818 N N . LYS A 1 105 ? 16.342 8.350 2.634 1.00 91.81 105 LYS A N 1
ATOM 819 C CA . LYS A 1 105 ? 17.536 8.310 1.769 1.00 91.81 105 LYS A CA 1
ATOM 820 C C . LYS A 1 105 ? 17.401 9.169 0.511 1.00 91.81 105 LYS A C 1
ATOM 822 O O . LYS A 1 105 ? 18.391 9.720 0.044 1.00 91.81 105 LYS A O 1
ATOM 827 N N . ASN A 1 106 ? 16.191 9.277 -0.033 1.00 86.81 106 ASN A N 1
ATOM 828 C CA . ASN A 1 106 ? 15.920 9.993 -1.280 1.00 86.81 106 ASN A CA 1
ATOM 829 C C . ASN A 1 106 ? 15.318 11.394 -1.065 1.00 86.81 106 ASN A C 1
ATOM 831 O O . ASN A 1 106 ? 14.865 12.009 -2.030 1.00 86.81 106 ASN A O 1
ATOM 835 N N . ASN A 1 107 ? 15.294 11.906 0.174 1.00 87.50 107 ASN A N 1
ATOM 836 C CA . ASN A 1 107 ? 14.700 13.202 0.532 1.00 87.50 107 ASN A CA 1
ATOM 837 C C . ASN A 1 107 ? 13.244 13.374 0.047 1.00 87.50 107 ASN A C 1
ATOM 839 O O . ASN A 1 107 ? 12.814 14.465 -0.340 1.00 87.50 107 ASN A O 1
ATOM 843 N N . ILE A 1 108 ? 12.463 12.293 0.056 1.00 84.50 108 ILE A N 1
ATOM 844 C CA . ILE A 1 108 ? 11.051 12.317 -0.327 1.00 84.50 108 ILE A CA 1
ATOM 845 C C . ILE A 1 108 ? 10.238 12.757 0.887 1.00 84.50 108 ILE A C 1
ATOM 847 O O . ILE A 1 108 ? 9.977 11.980 1.800 1.00 84.50 108 ILE A O 1
ATOM 851 N N . GLN A 1 109 ? 9.801 14.014 0.877 1.00 81.75 109 GLN A N 1
ATOM 852 C CA . GLN A 1 109 ? 9.000 14.587 1.965 1.00 81.75 109 GLN A CA 1
ATOM 853 C C . GLN A 1 109 ? 7.552 14.079 1.992 1.00 81.75 109 GLN A C 1
ATOM 855 O O . GLN A 1 109 ? 6.884 14.193 3.014 1.00 81.75 109 GLN A O 1
ATOM 860 N N . ASN A 1 110 ? 7.054 13.533 0.878 1.00 84.25 110 ASN A N 1
ATOM 861 C CA . ASN A 1 110 ? 5.678 13.060 0.760 1.00 84.25 110 ASN A CA 1
ATOM 862 C C . ASN A 1 110 ? 5.632 11.569 0.367 1.00 84.25 110 ASN A C 1
ATOM 864 O O . ASN A 1 110 ? 5.768 11.259 -0.822 1.00 84.25 110 ASN A O 1
ATOM 868 N N . PRO A 1 111 ? 5.392 10.653 1.326 1.00 81.81 111 PRO A N 1
ATOM 869 C CA . PRO A 1 111 ? 5.250 9.220 1.064 1.00 81.81 111 PRO A CA 1
ATOM 870 C C . PRO A 1 111 ? 4.146 8.872 0.058 1.00 81.81 111 PRO A C 1
ATOM 872 O O . PRO A 1 111 ? 4.292 7.919 -0.706 1.00 81.81 111 PRO A O 1
ATOM 875 N N . GLU A 1 112 ? 3.073 9.664 -0.031 1.00 86.31 112 GLU A N 1
ATOM 876 C CA . GLU A 1 112 ? 2.022 9.432 -1.028 1.00 86.31 112 GLU A CA 1
ATOM 877 C C . GLU A 1 112 ? 2.541 9.583 -2.458 1.00 86.31 112 GLU A C 1
ATOM 879 O O . GLU A 1 112 ? 2.037 8.938 -3.380 1.00 86.31 112 GLU A O 1
ATOM 884 N N . LYS A 1 113 ? 3.553 10.435 -2.665 1.00 85.25 113 LYS A N 1
ATOM 885 C CA . LYS A 1 113 ? 4.181 10.592 -3.978 1.00 85.25 113 LYS A CA 1
ATOM 886 C C . LYS A 1 113 ? 4.818 9.278 -4.417 1.00 85.25 113 LYS A C 1
ATOM 888 O O . LYS A 1 113 ? 4.643 8.895 -5.567 1.00 85.25 113 LYS A O 1
ATOM 893 N N . PHE A 1 114 ? 5.486 8.569 -3.507 1.00 85.06 114 PHE A N 1
ATOM 894 C CA . PHE A 1 114 ? 6.063 7.260 -3.805 1.00 85.06 114 PHE A CA 1
ATOM 895 C C . PHE A 1 114 ? 4.985 6.257 -4.224 1.00 85.06 114 PHE A C 1
ATOM 897 O O . PHE A 1 114 ? 5.102 5.649 -5.283 1.00 85.06 114 PHE A O 1
ATOM 904 N N . ILE A 1 115 ? 3.896 6.147 -3.456 1.00 87.25 115 ILE A N 1
ATOM 905 C CA . ILE A 1 115 ? 2.786 5.236 -3.780 1.00 87.25 115 ILE A CA 1
ATOM 906 C C . ILE A 1 115 ? 2.179 5.560 -5.156 1.00 87.25 115 ILE A C 1
ATOM 908 O O . ILE A 1 115 ? 1.895 4.654 -5.941 1.00 87.25 115 ILE A O 1
ATOM 912 N N . LYS A 1 116 ? 2.036 6.849 -5.496 1.00 90.31 116 LYS A N 1
ATOM 913 C CA . LYS A 1 116 ? 1.580 7.283 -6.828 1.00 90.31 116 LYS A CA 1
ATOM 914 C C . LYS A 1 116 ? 2.544 6.867 -7.939 1.00 90.31 116 LYS A C 1
ATOM 916 O O . LYS A 1 116 ? 2.080 6.450 -8.996 1.00 90.31 116 LYS A O 1
ATOM 921 N N . GLU A 1 117 ? 3.854 6.971 -7.727 1.00 88.56 117 GLU A N 1
ATOM 922 C CA . GLU A 1 117 ? 4.843 6.527 -8.718 1.00 88.56 117 GLU A CA 1
ATOM 923 C C . GLU A 1 117 ? 4.852 5.002 -8.878 1.00 88.56 117 GLU A C 1
ATOM 925 O O . GLU A 1 117 ? 4.840 4.524 -10.009 1.00 88.56 117 GLU A O 1
ATOM 930 N N . VAL A 1 118 ? 4.761 4.231 -7.788 1.00 89.12 118 VAL A N 1
ATOM 931 C CA . VAL A 1 118 ? 4.621 2.763 -7.860 1.00 89.12 118 VAL A CA 1
ATOM 932 C C . VAL A 1 118 ? 3.385 2.378 -8.673 1.00 89.12 118 VAL A C 1
ATOM 934 O O . VAL A 1 118 ? 3.466 1.527 -9.558 1.00 89.12 118 VAL A O 1
ATOM 937 N N . LYS A 1 119 ? 2.255 3.059 -8.443 1.00 91.88 119 LYS A N 1
ATOM 938 C CA . LYS A 1 119 ? 1.037 2.845 -9.229 1.00 91.88 119 LYS A CA 1
ATOM 939 C C . LYS A 1 119 ? 1.247 3.156 -10.712 1.00 91.88 119 LYS A C 1
ATOM 941 O O . LYS A 1 119 ? 0.857 2.354 -11.549 1.00 91.88 119 LYS A O 1
ATOM 946 N N . LYS A 1 120 ? 1.903 4.271 -11.051 1.00 92.81 120 LYS A N 1
ATOM 947 C CA . LYS A 1 120 ? 2.212 4.603 -12.453 1.00 92.81 120 LYS A CA 1
ATOM 948 C C . LYS A 1 120 ? 3.069 3.531 -13.114 1.00 92.81 120 LYS A C 1
ATOM 950 O O . LYS A 1 120 ? 2.787 3.163 -14.247 1.00 92.81 120 LYS A O 1
ATOM 955 N N . VAL A 1 121 ? 4.103 3.042 -12.427 1.00 92.06 121 VAL A N 1
ATOM 956 C CA . VAL A 1 121 ? 4.950 1.958 -12.945 1.00 92.06 121 VAL A CA 1
ATOM 957 C C . VAL A 1 121 ? 4.103 0.714 -13.203 1.00 92.06 121 VAL A C 1
ATOM 959 O O . VAL A 1 121 ? 4.159 0.173 -14.302 1.00 92.06 121 VAL A O 1
ATOM 962 N N . SER A 1 122 ? 3.251 0.324 -12.251 1.00 90.56 122 SER A N 1
ATOM 963 C CA . SER A 1 122 ? 2.313 -0.791 -12.427 1.00 90.56 122 SER A CA 1
ATOM 964 C C . SER A 1 122 ? 1.374 -0.589 -13.623 1.00 90.56 122 SER A C 1
ATOM 966 O O . SER A 1 122 ? 1.173 -1.514 -14.405 1.00 90.56 122 SER A O 1
ATOM 968 N N . ASP A 1 123 ? 0.824 0.615 -13.800 1.00 92.44 123 ASP A N 1
ATOM 969 C CA . ASP A 1 123 ? -0.072 0.940 -14.915 1.00 92.44 123 ASP A CA 1
ATOM 970 C C . ASP A 1 123 ? 0.662 0.885 -16.268 1.00 92.44 123 ASP A C 1
ATOM 972 O O . ASP A 1 123 ? 0.095 0.436 -17.264 1.00 92.44 123 ASP A O 1
ATOM 976 N N . TYR A 1 124 ? 1.921 1.333 -16.331 1.00 90.81 124 TYR A N 1
ATOM 977 C CA . TYR A 1 124 ? 2.737 1.248 -17.547 1.00 90.81 124 TYR A CA 1
ATOM 978 C C . TYR A 1 124 ? 3.052 -0.193 -17.921 1.00 90.81 124 TYR A C 1
ATOM 980 O O . TYR A 1 124 ? 2.895 -0.570 -19.077 1.00 90.81 124 TYR A O 1
ATOM 988 N N . VAL A 1 125 ? 3.466 -0.985 -16.938 1.00 92.44 125 VAL A N 1
ATOM 989 C CA . VAL A 1 125 ? 3.769 -2.407 -17.096 1.00 92.44 125 VAL A CA 1
ATOM 990 C C . VAL A 1 125 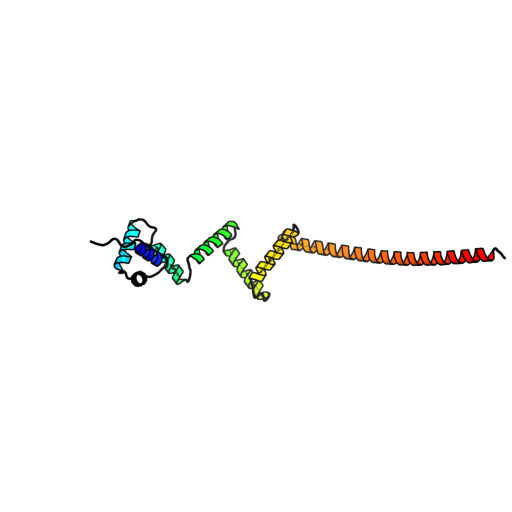? 2.549 -3.160 -17.632 1.00 92.44 125 VAL A C 1
ATOM 992 O O . VAL A 1 125 ? 2.654 -3.856 -18.638 1.00 92.44 125 VAL A O 1
ATOM 995 N N . ALA A 1 126 ? 1.368 -2.911 -17.057 1.00 90.00 126 ALA A N 1
ATOM 996 C CA . ALA A 1 126 ? 0.116 -3.503 -17.521 1.00 90.00 126 ALA A CA 1
ATOM 997 C C . ALA A 1 126 ? -0.241 -3.105 -18.966 1.00 90.00 126 ALA A C 1
ATOM 999 O O . ALA A 1 126 ? -0.726 -3.929 -19.733 1.00 90.00 126 ALA A O 1
ATOM 1000 N N . ARG A 1 127 ? 0.015 -1.853 -19.373 1.00 93.12 127 ARG A N 1
ATOM 1001 C CA . ARG A 1 127 ? -0.216 -1.400 -20.762 1.00 93.12 127 ARG A CA 1
ATOM 1002 C C . ARG A 1 127 ? 0.731 -2.036 -21.772 1.00 93.12 127 ARG A C 1
ATOM 1004 O O . ARG A 1 127 ? 0.388 -2.106 -22.947 1.00 93.12 127 ARG A O 1
ATOM 1011 N N . LEU A 1 128 ? 1.925 -2.413 -21.329 1.00 90.94 128 LEU A N 1
ATOM 1012 C CA . LEU A 1 128 ? 2.924 -3.071 -22.161 1.00 90.94 128 LEU A CA 1
ATOM 1013 C C . LEU A 1 128 ? 2.708 -4.587 -22.237 1.00 90.94 128 LEU A C 1
ATOM 1015 O O . LEU A 1 128 ? 3.426 -5.235 -22.989 1.00 90.94 128 LEU A O 1
ATOM 1019 N N . ASP A 1 129 ? 1.733 -5.124 -21.495 1.00 91.31 129 ASP A N 1
ATOM 1020 C CA . ASP A 1 129 ? 1.500 -6.564 -21.331 1.00 91.31 129 ASP A CA 1
ATOM 1021 C C . ASP A 1 129 ? 2.754 -7.303 -20.829 1.00 91.31 129 ASP A C 1
ATOM 1023 O O . ASP A 1 129 ? 3.087 -8.408 -21.248 1.00 91.31 129 ASP A O 1
ATOM 1027 N N . VAL A 1 130 ? 3.492 -6.640 -19.934 1.00 91.06 130 VAL A N 1
ATOM 1028 C CA . VAL A 1 130 ? 4.699 -7.173 -19.296 1.00 91.06 130 VAL A CA 1
ATOM 1029 C C . VAL A 1 130 ? 4.392 -7.418 -17.823 1.00 91.06 130 VAL A C 1
ATOM 1031 O O . VAL A 1 130 ? 3.562 -6.739 -17.223 1.00 91.06 130 VAL A O 1
ATOM 1034 N N . SER A 1 131 ? 5.061 -8.387 -17.212 1.00 90.31 131 SER A N 1
ATOM 1035 C CA . SER A 1 131 ? 5.034 -8.582 -15.763 1.00 90.31 131 SER A CA 1
ATOM 1036 C C . SER A 1 131 ? 5.941 -7.567 -15.065 1.00 90.31 131 SER A C 1
ATOM 1038 O O . SER A 1 131 ? 7.040 -7.276 -15.532 1.00 90.31 131 SER A O 1
ATOM 1040 N N . ILE A 1 132 ? 5.545 -7.060 -13.893 1.00 88.25 132 ILE A N 1
ATOM 1041 C CA . ILE A 1 132 ? 6.405 -6.134 -13.133 1.00 88.25 132 ILE A CA 1
ATOM 1042 C C . ILE A 1 132 ? 7.710 -6.798 -12.677 1.00 88.25 132 ILE A C 1
ATOM 1044 O O . ILE A 1 132 ? 8.710 -6.111 -12.478 1.00 88.25 132 ILE A O 1
ATOM 1048 N N . PHE A 1 133 ? 7.706 -8.128 -12.557 1.00 89.94 133 PHE A N 1
ATOM 1049 C CA . PHE A 1 133 ? 8.884 -8.922 -12.223 1.00 89.94 133 PHE A CA 1
ATOM 1050 C C . PHE A 1 133 ? 9.873 -9.019 -13.390 1.00 89.94 133 PHE A C 1
ATOM 1052 O O . PHE A 1 133 ? 11.074 -9.081 -13.151 1.00 89.94 133 PHE A O 1
ATOM 1059 N N . ASP A 1 134 ? 9.381 -8.919 -14.626 1.00 92.00 134 ASP A N 1
ATOM 1060 C CA . ASP A 1 134 ? 10.182 -9.035 -15.851 1.00 92.00 134 ASP A CA 1
ATOM 1061 C C . ASP A 1 134 ? 10.514 -7.657 -16.452 1.00 92.00 134 ASP A C 1
ATOM 1063 O O . ASP A 1 134 ? 11.135 -7.544 -17.508 1.00 92.00 134 ASP A O 1
ATOM 1067 N N . LEU A 1 135 ? 10.107 -6.571 -15.780 1.00 91.06 135 LEU A N 1
ATOM 1068 C CA . LEU A 1 135 ? 10.265 -5.202 -16.272 1.00 91.06 135 LEU A CA 1
ATOM 1069 C C . LEU A 1 135 ? 11.730 -4.846 -16.551 1.00 91.06 135 LEU A C 1
ATOM 1071 O O . LEU A 1 135 ? 12.016 -4.135 -17.513 1.00 91.06 135 LEU A O 1
ATOM 1075 N N . VAL A 1 136 ? 12.655 -5.307 -15.707 1.00 92.31 136 VAL A N 1
ATOM 1076 C CA . VAL A 1 136 ? 14.087 -5.015 -15.872 1.00 92.31 136 VAL A CA 1
ATOM 1077 C C . VAL A 1 136 ? 14.615 -5.660 -17.150 1.00 92.31 136 VAL A C 1
ATOM 1079 O O . VAL A 1 136 ? 15.212 -4.963 -17.972 1.00 92.31 136 VAL A O 1
ATOM 1082 N N . ASP A 1 137 ? 14.331 -6.946 -17.348 1.00 93.69 137 ASP A N 1
ATOM 1083 C CA . ASP A 1 137 ? 14.765 -7.693 -18.529 1.00 93.69 137 ASP A CA 1
ATOM 1084 C C . ASP A 1 137 ? 14.146 -7.103 -19.798 1.00 93.69 137 ASP A C 1
ATOM 1086 O O . ASP A 1 137 ? 14.855 -6.807 -20.760 1.00 93.69 137 ASP A O 1
ATOM 1090 N N . TYR A 1 138 ? 12.850 -6.781 -19.752 1.00 93.06 138 TYR A N 1
ATOM 1091 C CA . TYR A 1 138 ? 12.156 -6.107 -20.845 1.00 93.06 138 TYR A CA 1
ATOM 1092 C C . TYR A 1 138 ? 12.810 -4.767 -21.225 1.00 93.06 138 TYR A C 1
ATOM 1094 O O . TYR A 1 138 ? 12.987 -4.460 -22.406 1.00 93.06 138 TYR A O 1
ATOM 1102 N N . ILE A 1 139 ? 13.195 -3.946 -20.241 1.00 93.69 139 ILE A N 1
ATOM 1103 C CA . ILE A 1 139 ? 13.875 -2.669 -20.500 1.00 93.69 139 ILE A CA 1
ATOM 1104 C C . ILE A 1 139 ? 15.235 -2.899 -21.170 1.00 93.69 139 ILE A C 1
ATOM 1106 O O . ILE A 1 139 ? 15.591 -2.158 -22.092 1.00 93.69 139 ILE A O 1
ATOM 1110 N N . GLU A 1 140 ? 16.002 -3.894 -20.727 1.00 95.62 140 GLU A N 1
ATOM 1111 C CA . GLU A 1 140 ? 17.312 -4.197 -21.309 1.00 95.62 140 GLU A CA 1
ATOM 1112 C C . GLU A 1 140 ? 17.200 -4.734 -22.740 1.00 95.62 140 GLU A C 1
ATOM 1114 O O . GLU A 1 140 ? 17.922 -4.266 -23.626 1.00 95.62 140 GLU A O 1
ATOM 1119 N N . GLU A 1 141 ? 16.238 -5.613 -23.018 1.00 95.25 141 GLU A N 1
ATOM 1120 C CA . GLU A 1 141 ? 15.953 -6.080 -24.378 1.00 95.25 141 GLU A CA 1
ATOM 1121 C C . GLU A 1 141 ? 15.611 -4.917 -25.318 1.00 95.25 141 GLU A C 1
ATOM 1123 O O . GLU A 1 141 ? 16.197 -4.783 -26.400 1.00 95.25 141 GLU A O 1
ATOM 1128 N N . ARG A 1 142 ? 14.732 -4.006 -24.880 1.00 94.62 142 ARG A N 1
ATOM 1129 C CA . ARG A 1 142 ? 14.348 -2.830 -25.676 1.00 94.62 142 ARG A CA 1
ATOM 1130 C C . ARG A 1 142 ? 15.499 -1.853 -25.886 1.00 94.62 142 ARG A C 1
ATOM 1132 O O . ARG A 1 142 ? 15.599 -1.265 -26.961 1.00 94.62 142 ARG A O 1
ATOM 1139 N N . LYS A 1 143 ? 16.412 -1.701 -24.922 1.00 96.50 143 LYS A N 1
ATOM 1140 C CA . LYS A 1 143 ? 17.643 -0.910 -25.112 1.00 96.50 143 LYS A CA 1
ATOM 1141 C C . LYS A 1 143 ? 18.550 -1.510 -26.186 1.00 96.50 143 LYS A C 1
ATOM 1143 O O . LYS A 1 143 ? 19.161 -0.763 -26.951 1.00 96.50 143 LYS A O 1
ATOM 1148 N N . VAL A 1 144 ? 18.670 -2.837 -26.241 1.00 96.56 144 VAL A N 1
ATOM 1149 C CA . VAL A 1 144 ? 19.471 -3.523 -27.267 1.00 96.56 144 VAL A CA 1
ATOM 1150 C C . VAL A 1 144 ? 18.844 -3.348 -28.648 1.00 96.56 144 VAL A C 1
ATOM 1152 O O . VAL A 1 144 ? 19.551 -3.028 -29.603 1.00 96.56 144 VAL A O 1
ATOM 1155 N N . GLU A 1 145 ? 17.528 -3.517 -28.758 1.00 96.19 145 GLU A N 1
ATOM 1156 C CA . GLU A 1 145 ? 16.792 -3.311 -30.007 1.00 96.19 145 GLU A CA 1
ATOM 1157 C C . GLU A 1 145 ? 16.906 -1.866 -30.510 1.00 96.19 145 GLU A C 1
ATOM 1159 O O . GLU A 1 145 ? 17.213 -1.647 -31.682 1.00 96.19 145 GLU A O 1
ATOM 1164 N N . LEU A 1 146 ? 16.768 -0.882 -29.615 1.00 97.06 146 LEU A N 1
ATOM 1165 C CA . LEU A 1 146 ? 16.931 0.534 -29.946 1.00 97.06 146 LEU A CA 1
ATOM 1166 C C . LEU A 1 146 ? 18.303 0.808 -30.578 1.00 97.06 146 LEU A C 1
ATOM 1168 O O . LEU A 1 146 ? 18.381 1.418 -31.642 1.00 97.06 146 LEU A O 1
ATOM 1172 N N . LYS A 1 147 ? 19.383 0.285 -29.982 1.00 96.88 147 LYS A N 1
ATOM 1173 C CA . LYS A 1 147 ? 20.743 0.433 -30.528 1.00 96.88 147 LYS A CA 1
ATOM 1174 C C . LYS A 1 147 ? 20.894 -0.206 -31.909 1.00 96.88 147 LYS A C 1
ATOM 1176 O O . LYS A 1 147 ? 21.581 0.351 -32.762 1.00 96.88 147 LYS A O 1
ATOM 1181 N N . LYS A 1 148 ? 20.276 -1.369 -32.146 1.00 97.19 148 LYS A N 1
ATOM 1182 C CA . LYS A 1 148 ? 20.301 -2.022 -33.467 1.00 97.19 148 LYS A CA 1
ATOM 1183 C C . LYS A 1 148 ? 19.623 -1.146 -34.520 1.00 97.19 148 LYS A C 1
ATOM 1185 O O . LYS A 1 148 ? 20.225 -0.869 -35.553 1.00 97.19 148 LYS A O 1
ATOM 1190 N N . LEU A 1 149 ? 18.427 -0.642 -34.218 1.00 97.19 149 LEU A N 1
ATOM 1191 C CA . LEU A 1 149 ? 17.678 0.242 -35.115 1.00 97.19 149 LEU A CA 1
ATOM 1192 C C . LEU A 1 149 ? 18.425 1.554 -35.394 1.00 97.19 149 LEU A C 1
ATOM 1194 O O . LEU A 1 149 ? 18.426 2.037 -36.525 1.00 97.19 149 LEU A O 1
ATOM 1198 N N . GLU A 1 150 ? 19.105 2.126 -34.399 1.00 96.31 150 GLU A N 1
ATOM 1199 C CA . GLU A 1 150 ? 19.940 3.319 -34.590 1.00 96.31 150 GLU A CA 1
ATOM 1200 C C . GLU A 1 150 ? 21.086 3.073 -35.584 1.00 96.31 150 GLU A C 1
ATOM 1202 O O . GLU A 1 150 ? 21.340 3.914 -36.455 1.00 96.31 150 GLU A O 1
ATOM 1207 N N . ILE A 1 151 ? 21.744 1.911 -35.499 1.00 96.69 151 ILE A N 1
ATOM 1208 C CA . ILE A 1 151 ? 22.802 1.504 -36.436 1.00 96.69 151 ILE A CA 1
ATOM 1209 C C . ILE A 1 151 ? 22.229 1.319 -37.847 1.00 96.69 151 ILE A C 1
ATOM 1211 O O . ILE A 1 151 ? 22.799 1.832 -38.814 1.00 96.69 151 ILE A O 1
ATOM 1215 N N . GLU A 1 152 ? 21.085 0.644 -37.976 1.00 96.81 152 GLU A N 1
ATOM 1216 C CA . GLU A 1 152 ? 20.411 0.444 -39.263 1.00 96.81 152 GLU A CA 1
ATOM 1217 C C . GLU A 1 152 ? 20.042 1.783 -39.914 1.00 96.81 152 GLU A C 1
ATOM 1219 O O . GLU A 1 152 ? 20.392 2.029 -41.070 1.00 96.81 152 GLU A O 1
ATOM 1224 N N . ILE A 1 153 ? 19.442 2.705 -39.155 1.00 96.81 153 ILE A N 1
ATOM 1225 C CA . ILE A 1 153 ? 19.103 4.054 -39.631 1.00 96.81 153 ILE A CA 1
ATOM 1226 C C . ILE A 1 153 ? 20.353 4.811 -40.088 1.00 96.81 153 ILE A C 1
ATOM 1228 O O . ILE A 1 153 ? 20.315 5.511 -41.105 1.00 96.81 153 ILE A O 1
ATOM 1232 N N . TYR A 1 154 ? 21.460 4.708 -39.350 1.00 96.25 154 TYR A N 1
ATOM 1233 C CA . TYR A 1 154 ? 22.710 5.362 -39.726 1.00 96.25 154 TYR A CA 1
ATOM 1234 C C . TYR A 1 154 ? 23.269 4.804 -41.042 1.00 96.25 154 TYR A C 1
ATOM 1236 O O . TYR A 1 154 ? 23.606 5.579 -41.941 1.00 96.25 154 TYR A O 1
ATOM 1244 N N . SER A 1 155 ? 23.302 3.476 -41.186 1.00 95.81 155 SER A N 1
ATOM 1245 C CA . SER A 1 155 ? 23.774 2.813 -42.408 1.00 95.81 155 SER A CA 1
ATOM 1246 C C . SER A 1 155 ? 22.927 3.191 -43.630 1.00 95.81 155 SER A C 1
ATOM 1248 O O . SER A 1 155 ? 23.465 3.668 -44.630 1.00 95.81 155 SER A O 1
ATOM 1250 N N . ALA A 1 156 ? 21.598 3.150 -43.506 1.00 95.81 156 ALA A N 1
ATOM 1251 C CA . ALA A 1 156 ? 20.681 3.530 -44.576 1.00 95.81 156 ALA A CA 1
ATOM 1252 C C . ALA A 1 156 ? 20.842 5.004 -44.993 1.00 95.81 156 ALA A C 1
ATOM 1254 O O . ALA A 1 156 ? 20.759 5.342 -46.177 1.00 95.81 156 ALA A O 1
ATOM 1255 N N . LYS A 1 157 ? 21.110 5.907 -44.037 1.00 96.12 157 LYS A N 1
ATOM 1256 C CA . LYS A 1 157 ? 21.398 7.321 -44.331 1.00 96.12 157 LYS A CA 1
ATOM 1257 C C . LYS A 1 157 ? 22.696 7.496 -45.123 1.00 96.12 157 LYS A C 1
ATOM 1259 O O . LYS A 1 157 ? 22.730 8.338 -46.023 1.00 96.12 157 LYS A O 1
ATOM 1264 N N . MET A 1 158 ? 23.740 6.727 -44.809 1.00 95.12 158 MET A N 1
ATOM 1265 C CA . MET A 1 158 ? 25.001 6.747 -45.559 1.00 95.12 158 MET A CA 1
ATOM 1266 C C . MET A 1 158 ? 24.803 6.261 -46.996 1.00 95.12 158 MET A C 1
ATOM 1268 O O . MET A 1 158 ? 25.196 6.959 -47.935 1.00 95.12 158 MET A O 1
ATOM 1272 N N . ASP A 1 159 ? 24.112 5.136 -47.180 1.00 95.75 159 ASP A N 1
ATOM 1273 C CA . ASP A 1 159 ? 23.822 4.581 -48.506 1.00 95.75 159 ASP A CA 1
ATOM 1274 C C . ASP A 1 159 ? 23.019 5.558 -49.367 1.00 95.75 159 ASP A C 1
ATOM 1276 O O . ASP A 1 159 ? 23.356 5.818 -50.526 1.00 95.75 159 ASP A O 1
ATOM 1280 N N . LEU A 1 160 ? 21.999 6.189 -48.782 1.00 95.38 160 LEU A N 1
ATOM 1281 C CA . LEU A 1 160 ? 21.192 7.199 -49.460 1.00 95.38 160 LEU A CA 1
ATOM 1282 C C . LEU A 1 160 ? 22.024 8.430 -49.861 1.00 95.38 160 LEU A C 1
ATOM 1284 O O . LEU A 1 160 ? 21.810 9.002 -50.934 1.00 95.38 160 LEU A O 1
ATOM 1288 N N . GLY A 1 161 ? 23.003 8.826 -49.041 1.00 94.94 161 GLY A N 1
ATOM 1289 C CA . GLY A 1 161 ? 23.974 9.869 -49.380 1.00 94.94 161 GLY A CA 1
ATOM 1290 C C . GLY A 1 161 ? 24.847 9.495 -50.583 1.00 94.94 161 GLY A C 1
ATOM 1291 O O . GLY A 1 161 ? 24.993 10.289 -51.517 1.00 94.94 161 GLY A O 1
ATOM 1292 N N . MET A 1 162 ? 25.365 8.266 -50.603 1.00 94.31 162 MET A N 1
ATOM 1293 C CA . MET A 1 162 ? 26.195 7.751 -51.697 1.00 94.31 162 MET A CA 1
ATOM 1294 C C . MET A 1 162 ? 25.417 7.623 -53.009 1.00 94.31 162 MET A C 1
ATOM 1296 O O . MET A 1 162 ? 25.923 8.003 -54.069 1.00 94.31 162 MET A O 1
ATOM 1300 N N . LEU A 1 163 ? 24.172 7.145 -52.955 1.00 94.44 163 LEU A N 1
ATOM 1301 C CA . LEU A 1 163 ? 23.297 7.061 -54.126 1.00 94.44 163 LEU A CA 1
ATOM 1302 C C . LEU A 1 163 ? 22.992 8.447 -54.703 1.00 94.44 163 LEU A C 1
ATOM 1304 O O . LEU A 1 163 ? 23.115 8.638 -55.912 1.00 94.44 163 LEU A O 1
ATOM 1308 N N . LYS A 1 164 ? 22.702 9.442 -53.855 1.00 95.12 164 LYS A N 1
ATOM 1309 C CA . LYS A 1 164 ? 22.516 10.838 -54.294 1.00 95.12 164 LYS A CA 1
ATOM 1310 C C . LYS A 1 164 ? 23.770 11.416 -54.947 1.00 95.12 164 LYS A C 1
ATOM 1312 O O . LYS A 1 164 ? 23.671 12.142 -55.936 1.00 95.12 164 LYS A O 1
ATOM 1317 N N . TYR A 1 165 ? 24.950 11.110 -54.410 1.00 93.88 165 TYR A N 1
ATOM 1318 C CA . T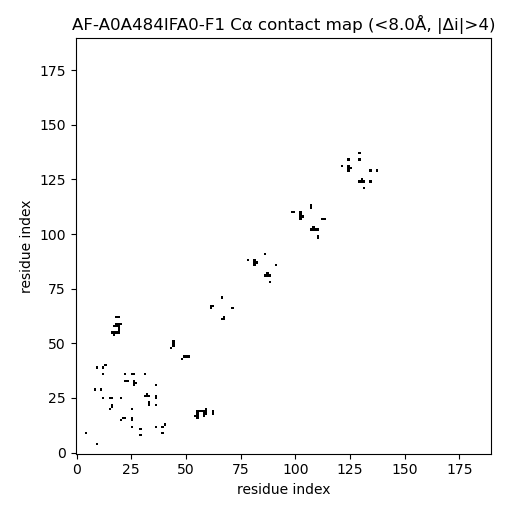YR A 1 165 ? 26.211 11.531 -55.018 1.00 93.88 165 TYR A CA 1
ATOM 1319 C C . TYR A 1 165 ? 26.402 10.904 -56.405 1.00 93.88 165 TYR A C 1
ATOM 1321 O O . TYR A 1 165 ? 26.679 11.616 -57.371 1.00 93.88 165 TYR A O 1
ATOM 1329 N N . ARG A 1 166 ? 26.185 9.587 -56.531 1.00 93.31 166 ARG A N 1
ATOM 1330 C CA . ARG A 1 166 ? 26.264 8.876 -57.818 1.00 93.31 166 ARG A CA 1
ATOM 1331 C C . ARG A 1 166 ? 25.260 9.411 -58.835 1.00 93.31 166 ARG A C 1
ATOM 1333 O O . ARG A 1 166 ? 25.633 9.629 -59.984 1.00 93.31 166 ARG A O 1
ATOM 1340 N N . GLN A 1 167 ? 24.026 9.679 -58.415 1.00 94.00 167 GLN A N 1
ATOM 1341 C CA . GLN A 1 167 ? 22.999 10.266 -59.273 1.00 94.00 167 GLN A CA 1
ATOM 1342 C C . GLN A 1 167 ? 23.463 11.604 -59.868 1.00 94.00 167 GLN A C 1
ATOM 1344 O O . GLN A 1 167 ? 23.417 11.775 -61.084 1.00 94.00 167 GLN A O 1
ATOM 1349 N N . LYS A 1 168 ? 24.002 12.513 -59.043 1.00 93.25 168 LYS A N 1
ATOM 1350 C CA . LYS A 1 168 ? 24.542 13.800 -59.519 1.00 93.25 168 LYS A CA 1
ATOM 1351 C C . LYS A 1 168 ? 25.675 13.627 -60.529 1.00 93.25 168 LYS A C 1
ATOM 1353 O O . LYS A 1 168 ? 25.747 14.373 -61.505 1.00 93.25 168 LYS A O 1
ATOM 1358 N N . GLN A 1 169 ? 26.560 12.654 -60.306 1.00 92.12 169 GLN 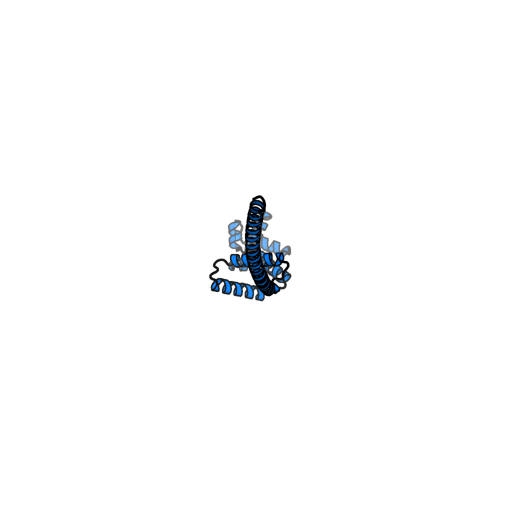A N 1
ATOM 1359 C CA . GLN A 1 169 ? 27.634 12.357 -61.253 1.00 92.12 169 GLN A CA 1
ATOM 1360 C C . GLN A 1 169 ? 27.059 11.916 -62.601 1.00 92.12 169 GLN A C 1
ATOM 1362 O O . GLN A 1 169 ? 27.411 12.495 -63.629 1.00 92.12 169 GLN A O 1
ATOM 1367 N N . ILE A 1 170 ? 26.119 10.969 -62.601 1.00 92.31 170 ILE A N 1
ATOM 1368 C CA . ILE A 1 170 ? 25.453 10.481 -63.817 1.00 92.31 170 ILE A CA 1
ATOM 1369 C C . ILE A 1 170 ? 24.745 11.626 -64.554 1.00 92.31 170 ILE A C 1
ATOM 1371 O O . ILE A 1 170 ? 24.957 11.795 -65.753 1.00 92.31 170 ILE A O 1
ATOM 1375 N N . GLU A 1 171 ? 23.975 12.460 -63.853 1.00 92.06 171 GLU A N 1
ATOM 1376 C CA . GLU A 1 171 ? 23.298 13.628 -64.438 1.00 92.06 171 GLU A CA 1
ATOM 1377 C C . GLU A 1 171 ? 24.292 14.596 -65.102 1.00 92.06 171 GLU A C 1
ATOM 1379 O O . GLU A 1 171 ? 24.054 15.085 -66.210 1.00 92.06 171 GLU A O 1
ATOM 1384 N N . SER A 1 172 ? 25.448 14.829 -64.470 1.00 86.12 172 SER A N 1
ATOM 1385 C CA . SER A 1 172 ? 26.503 15.674 -65.039 1.00 86.12 172 SER A CA 1
ATOM 1386 C C . SER A 1 172 ? 27.132 15.071 -66.303 1.00 86.12 172 SER A C 1
ATOM 1388 O O . SER A 1 172 ? 27.397 15.796 -67.266 1.00 86.12 172 SER A O 1
ATOM 1390 N N . HIS A 1 173 ? 27.322 13.748 -66.339 1.00 86.12 173 HIS A N 1
ATOM 1391 C CA . HIS A 1 173 ? 27.841 13.034 -67.505 1.00 86.12 173 HIS A CA 1
ATOM 1392 C C . HIS A 1 173 ? 26.838 13.032 -68.662 1.00 86.12 173 HIS A C 1
ATOM 1394 O O . HIS A 1 173 ? 27.232 13.314 -69.794 1.00 86.12 173 HIS A O 1
ATOM 1400 N N . ILE A 1 174 ? 25.549 12.808 -68.385 1.00 87.25 174 ILE A N 1
ATOM 1401 C CA . ILE A 1 174 ? 24.475 12.898 -69.386 1.00 87.25 174 ILE A CA 1
ATOM 1402 C C . ILE A 1 174 ? 24.442 14.303 -69.996 1.00 87.25 174 ILE A C 1
ATOM 1404 O O . ILE A 1 174 ? 24.440 14.441 -71.217 1.00 87.25 174 ILE A O 1
ATOM 1408 N N . LYS A 1 175 ? 24.501 15.358 -69.173 1.00 85.06 175 LYS A N 1
ATOM 1409 C CA . LYS A 1 175 ? 24.498 16.748 -69.658 1.00 85.06 175 LYS A CA 1
ATOM 1410 C C . LYS A 1 175 ? 25.687 17.055 -70.578 1.00 85.06 175 LYS A C 1
ATOM 1412 O O . LYS A 1 175 ? 25.521 17.723 -71.596 1.00 85.06 175 LYS A O 1
ATOM 1417 N N . ARG A 1 176 ? 26.882 16.550 -70.249 1.00 80.06 176 ARG A N 1
ATOM 1418 C CA . ARG A 1 176 ? 28.085 16.698 -71.090 1.00 80.06 176 ARG A CA 1
ATOM 1419 C C . ARG A 1 176 ? 27.961 15.938 -72.414 1.00 80.06 176 ARG A C 1
ATOM 1421 O O . ARG A 1 176 ? 28.279 16.499 -73.457 1.00 80.06 176 ARG A O 1
ATOM 1428 N N . ALA A 1 177 ? 27.463 14.703 -72.384 1.00 76.44 177 ALA A N 1
ATOM 1429 C CA . ALA A 1 177 ? 27.262 13.894 -73.586 1.00 76.44 177 ALA A CA 1
ATOM 1430 C C . ALA A 1 177 ? 26.219 14.507 -74.539 1.00 76.44 177 ALA A C 1
ATOM 1432 O O . ALA A 1 177 ? 26.432 14.530 -75.751 1.00 76.44 177 ALA A O 1
ATOM 1433 N N . SER A 1 178 ? 25.129 15.063 -74.000 1.00 75.94 178 SER A N 1
ATOM 1434 C CA . SER A 1 178 ? 24.123 15.780 -74.792 1.00 75.94 178 SER A CA 1
ATOM 1435 C C . SER A 1 178 ? 24.683 17.051 -75.435 1.00 75.94 178 SER A C 1
ATOM 1437 O O . SER A 1 178 ? 24.380 17.323 -76.590 1.00 75.94 178 SER A O 1
ATOM 1439 N N . ASN A 1 179 ? 25.542 17.803 -74.738 1.00 71.88 179 ASN A N 1
ATOM 1440 C CA . ASN A 1 179 ? 26.178 18.993 -75.310 1.00 71.88 179 ASN A CA 1
ATOM 1441 C C . ASN A 1 179 ? 27.164 18.655 -76.442 1.00 71.88 179 ASN A C 1
ATOM 1443 O O . ASN A 1 179 ? 27.180 19.360 -77.446 1.00 71.88 179 ASN A O 1
ATOM 1447 N N . ASN A 1 180 ? 27.943 17.574 -76.323 1.00 68.69 180 ASN A N 1
ATOM 1448 C CA . ASN A 1 180 ? 28.889 17.171 -77.371 1.00 68.69 180 ASN A CA 1
ATOM 1449 C C . ASN A 1 180 ? 28.195 16.671 -78.648 1.00 68.69 180 ASN A C 1
ATOM 1451 O O . ASN A 1 180 ? 28.614 17.046 -79.739 1.00 68.69 180 ASN A O 1
ATOM 1455 N N . LYS A 1 181 ? 27.090 15.916 -78.537 1.00 65.25 181 LYS A N 1
ATOM 1456 C CA . LYS A 1 181 ? 26.296 15.501 -79.713 1.00 65.25 181 LYS A CA 1
ATOM 1457 C C . LYS A 1 181 ? 25.727 16.684 -80.501 1.00 65.25 181 LYS A C 1
ATOM 1459 O O . LYS A 1 181 ? 25.648 16.629 -81.724 1.00 65.25 181 LYS A O 1
ATOM 1464 N N . THR A 1 182 ? 25.343 17.765 -79.823 1.00 59.09 182 THR A N 1
ATOM 1465 C CA . THR A 1 182 ? 24.857 18.989 -80.481 1.00 59.09 182 THR A CA 1
ATOM 1466 C C . THR A 1 182 ? 25.971 19.700 -81.256 1.00 59.09 182 THR A C 1
ATOM 1468 O O . THR A 1 182 ? 25.708 20.294 -82.295 1.00 59.09 182 THR A O 1
ATOM 1471 N N . ILE A 1 183 ? 27.219 19.619 -80.786 1.00 58.12 183 ILE A N 1
ATOM 1472 C CA . ILE A 1 183 ? 28.381 20.220 -81.458 1.00 58.12 183 ILE A CA 1
ATOM 1473 C C . ILE A 1 183 ? 28.781 19.395 -82.692 1.00 58.12 183 ILE A C 1
ATOM 1475 O O . ILE A 1 183 ? 28.957 19.976 -83.757 1.00 58.12 183 ILE A O 1
ATOM 1479 N N . GLU A 1 184 ? 28.830 18.061 -82.591 1.00 57.78 184 GLU A N 1
ATOM 1480 C CA . GLU A 1 184 ? 29.149 17.165 -83.722 1.00 57.78 184 GLU A CA 1
ATOM 1481 C C . GLU A 1 184 ? 28.113 17.234 -84.859 1.00 57.78 184 GLU A C 1
ATOM 1483 O O . GLU A 1 184 ? 28.471 17.219 -86.042 1.00 57.78 184 GLU A O 1
ATOM 1488 N N . ASN A 1 185 ? 26.828 17.379 -84.514 1.00 54.53 185 ASN A N 1
ATOM 1489 C CA . ASN A 1 185 ? 25.764 17.575 -85.501 1.00 54.53 185 ASN A CA 1
ATOM 1490 C C . ASN A 1 185 ? 25.845 18.947 -86.192 1.00 54.53 185 ASN A C 1
ATOM 1492 O O . ASN A 1 185 ? 25.450 19.064 -87.348 1.00 54.53 185 ASN A O 1
ATOM 1496 N N . ASN A 1 186 ? 26.389 19.969 -85.524 1.00 53.94 186 ASN A N 1
ATOM 1497 C CA . ASN A 1 186 ? 26.575 21.299 -86.111 1.00 53.94 186 ASN A CA 1
ATOM 1498 C C . ASN A 1 186 ? 27.850 21.405 -86.968 1.00 53.94 186 ASN A C 1
ATOM 1500 O O . ASN A 1 186 ? 27.903 22.247 -87.859 1.00 53.94 186 ASN A O 1
ATOM 1504 N N . THR A 1 187 ? 28.862 20.558 -86.749 1.00 54.50 187 THR A N 1
ATOM 1505 C CA . THR A 1 187 ? 30.083 20.520 -87.579 1.00 54.50 187 THR A CA 1
ATOM 1506 C C . THR A 1 187 ? 29.978 19.617 -88.810 1.00 54.50 187 THR A C 1
ATOM 1508 O O . THR A 1 187 ? 30.842 19.699 -89.672 1.00 54.50 187 THR A O 1
ATOM 1511 N N . SER A 1 188 ? 28.936 18.787 -88.929 1.00 51.41 188 SER A N 1
ATOM 1512 C CA . SER A 1 188 ? 28.710 17.923 -90.107 1.00 51.41 188 SER A CA 1
ATOM 1513 C C . SER A 1 188 ? 27.871 18.583 -91.222 1.00 51.41 188 SER A C 1
ATOM 1515 O O . SER A 1 188 ? 27.480 17.905 -92.168 1.00 51.41 188 SER A O 1
ATOM 1517 N N . ILE A 1 189 ? 27.551 19.881 -91.103 1.00 52.06 189 ILE A N 1
ATOM 1518 C CA . ILE A 1 189 ? 26.729 20.659 -92.063 1.00 52.06 189 ILE A CA 1
ATOM 1519 C C . ILE A 1 189 ? 27.561 21.758 -92.781 1.00 52.06 189 ILE A C 1
ATOM 1521 O O . ILE A 1 189 ? 27.020 22.545 -93.555 1.00 52.06 189 ILE A O 1
ATOM 1525 N N . LEU A 1 190 ? 28.882 21.803 -92.575 1.00 44.62 190 LEU A N 1
ATOM 1526 C CA . LEU A 1 190 ? 29.822 22.666 -93.313 1.00 44.62 190 LEU A CA 1
ATOM 1527 C C . LEU A 1 190 ? 30.697 21.825 -94.243 1.00 44.62 190 LEU A C 1
ATOM 1529 O O . LEU A 1 190 ? 30.940 22.292 -95.376 1.00 44.62 190 LEU A O 1
#

InterPro domains:
  IPR009057 Homedomain-like superfamily [SSF46689] (1-51)

pLDDT: mean 85.01, std 11.05, range [37.69, 97.19]

Secondary structure (DSSP, 8-state):
--PPPPHHHHHHHHHHHHTT--HHHHHHHTT--HHHHHHHHHHHHHTT-TTHHHHHHHHHHHHHTT--HHHHHHHHHHHHHHHHTT--HHHHHHHHHHHHHHHHHTT-S-HHHHHHHHHHHHHHHHHTT--TTTHHHHHHHHHHHHHHHHHHHHHHHHHHHHHHHHHHHHHHHHHHHHHHHHHHHHHTT-